Protein AF-Q570B5-F1 (afdb_monomer)

Foldseek 3Di:
DPDPPVPPAQVVLCCVLPNPPVVVCVVVVDDSVQADEPPRPPDDDPDPFPLVVDDCVLVLVLLLVLLVVVPVVDPDDDPPPPPDDRFDFQVLLVVLVVVVQVVCVVVVHDKGWHAYSLLRWIWIDRPLLQWIWTGDGTAQAKIWIAGHAPQHDPSSLVVQVSSNCSSCPVPNPQLVVFQFQADPPSHDPVSVVSLVLLQDDHRTGCCRSNRTDDIGHRHPPPPPDSVVSSVVSVVSSVCSNVPRPRPPSDNDDPDPDPDDDDDDDDDDDDDDD

Mean predicted aligned error: 12.03 Å

Nearest PDB structures (foldseek):
  2p72-assembly1_A  TM=2.561E-01  e=8.430E+00  Paramecium bursaria Chlorella virus 1
  2p6w-assembly1_A  TM=1.207E-01  e=6.716E+00  Paramecium bursaria Chlorella virus 1
  2p72-assembly2_B  TM=1.236E-01  e=7.524E+00  Paramecium bursaria Chlorella virus 1

pLDDT: mean 75.77, std 21.24, range [27.64, 97.94]

Sequence (273 aa):
KRKKTATDSIETALEEDAPGLLQVLIQQGVTVDELRLYGNEGGDVPSDDSLLNESFSELEDVISQLFYKRETGTKLLNSSFSKASRTSYCLTCLFSLIEQARYLQFRKWPVEWGWCRDLQSFIFVFERHNRIVMERPEYGYATYFFELSNTASIRWQVKRLVLAMKLASCGRYQLIENKPLLVGEDMTAGEAEVLIKYGWVANTGLGTMLNYRDRVYHDRKTQKPTSEWRSKISELLIDGYNSGTIVSTLIAPHDDDIDDAGLDMEDVKLEPY

Radius of gyration: 21.61 Å; Cα contacts (8 Å, |Δi|>4): 350; chains: 1; bounding box: 46×74×48 Å

Organism: Arabidopsis thaliana (NCBI:txid3702)

Secondary structure (DSSP, 8-state):
---------HHHHHHHHSTTHHHHHHHTT--GGG-EEET-TT-------HHHHS-THHHHHHHHHHHHHHHHH---------TTS-PPB-HHHHHHHHHHHHHHHHTT---EEEEETTTTEEEEEEGGGTEEEEE--BTT-EEEEEEPPSSS-HHHHHHHHHHHHHHTTS-HHHHHHT----BTTTB-HHHHHHHHHTTPPTTS-TTTTTTEEEEEE--SSS---HHHHHHHHHHHHHHHHHH-------------------------PPPP-

Solvent-accessible surface area (backbone atoms only — not comparable to full-atom values): 16394 Å² total; per-residue (Å²): 139,80,83,80,74,82,67,87,47,60,65,62,44,35,50,74,76,42,68,65,50,60,57,56,39,42,77,73,68,49,58,73,88,70,50,42,67,44,83,64,94,76,78,88,66,96,63,97,46,73,72,68,74,52,75,62,59,66,59,51,51,47,54,49,48,53,54,51,58,49,58,77,73,43,99,66,81,79,78,73,75,76,91,80,68,83,87,53,66,38,58,65,61,52,49,47,50,50,52,53,46,50,53,34,50,75,68,72,41,71,60,54,36,24,45,23,68,80,67,67,24,37,40,36,40,36,62,77,23,28,29,39,34,42,36,35,48,40,57,81,38,37,38,38,37,20,48,42,47,78,72,52,56,69,68,51,52,49,51,52,45,52,52,55,59,42,65,31,69,83,49,57,61,53,48,72,66,32,55,62,46,40,73,78,76,72,39,48,68,69,54,47,51,54,44,39,72,62,51,27,49,87,60,37,15,63,26,51,34,52,36,58,72,55,72,49,74,34,64,83,79,75,69,67,54,74,65,55,58,46,48,53,54,50,49,60,42,50,44,21,51,75,64,51,66,58,53,79,62,84,70,74,78,86,79,88,70,93,72,92,69,92,73,85,88,77,86,84,78,86,79,94,132

Structure (mmCIF, N/CA/C/O backbone):
data_AF-Q570B5-F1
#
_entry.id   AF-Q570B5-F1
#
loop_
_atom_site.group_PDB
_atom_site.id
_atom_site.type_symbol
_atom_site.label_atom_id
_atom_site.label_alt_id
_atom_site.label_comp_id
_atom_site.label_asym_id
_atom_site.label_entity_id
_atom_site.label_seq_id
_atom_site.pdbx_PDB_ins_code
_atom_site.Cartn_x
_atom_site.Cartn_y
_atom_site.Cartn_z
_atom_site.occupancy
_atom_site.B_iso_or_equiv
_atom_site.auth_seq_id
_atom_site.auth_comp_id
_atom_site.auth_asym_id
_atom_site.auth_atom_id
_atom_site.pdbx_PDB_model_num
ATOM 1 N N . LYS A 1 1 ? 23.910 13.913 6.288 1.00 33.12 1 LYS A N 1
ATOM 2 C CA . LYS A 1 1 ? 23.768 12.873 7.339 1.00 33.12 1 LYS A CA 1
ATOM 3 C C . LYS A 1 1 ? 22.877 13.408 8.460 1.00 33.12 1 LYS A C 1
ATOM 5 O O . LYS A 1 1 ? 23.366 14.112 9.332 1.00 33.12 1 LYS A O 1
ATOM 10 N N . ARG A 1 2 ? 21.565 13.154 8.397 1.00 27.64 2 ARG A N 1
ATOM 11 C CA . ARG A 1 2 ? 20.626 13.436 9.496 1.00 27.64 2 ARG A CA 1
ATOM 12 C C . ARG A 1 2 ? 20.601 12.174 10.367 1.00 27.64 2 ARG A C 1
ATOM 14 O O . ARG A 1 2 ? 20.423 11.090 9.821 1.00 27.64 2 ARG A O 1
ATOM 21 N N . LYS A 1 3 ? 20.893 12.295 11.665 1.00 31.17 3 LYS A N 1
ATOM 22 C CA . LYS A 1 3 ? 20.834 11.186 12.634 1.00 31.17 3 LYS A CA 1
ATOM 23 C C . LYS A 1 3 ? 19.422 10.579 12.584 1.00 31.17 3 LYS A C 1
ATOM 25 O O . LYS A 1 3 ? 18.476 11.279 12.926 1.00 31.17 3 LYS A O 1
ATOM 30 N N . LYS A 1 4 ? 19.293 9.321 12.138 1.00 39.53 4 LYS A N 1
ATOM 31 C CA . LYS A 1 4 ? 18.108 8.483 12.379 1.00 39.53 4 LYS A CA 1
ATOM 32 C C . LYS A 1 4 ? 18.056 8.248 13.891 1.00 39.53 4 LYS A C 1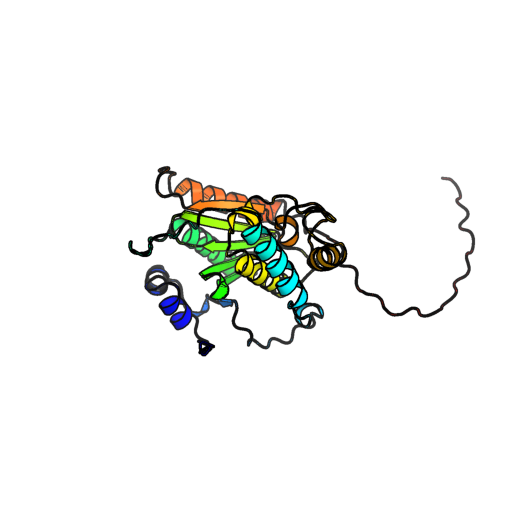
ATOM 34 O O . LYS A 1 4 ? 18.788 7.408 14.403 1.00 39.53 4 LYS A O 1
ATOM 39 N N . THR A 1 5 ? 17.269 9.026 14.621 1.00 38.22 5 THR A N 1
ATOM 40 C CA . THR A 1 5 ? 16.678 8.518 15.858 1.00 38.22 5 THR A CA 1
ATOM 41 C C . THR A 1 5 ? 15.682 7.460 15.408 1.00 38.22 5 THR A C 1
ATOM 43 O O . THR A 1 5 ? 14.692 7.787 14.760 1.00 38.22 5 THR A O 1
ATOM 46 N N . ALA A 1 6 ? 16.022 6.188 15.622 1.00 49.09 6 ALA A N 1
ATOM 47 C CA . ALA A 1 6 ? 15.062 5.102 15.516 1.00 49.09 6 ALA A CA 1
ATOM 48 C C . ALA A 1 6 ? 14.013 5.365 16.596 1.00 49.09 6 ALA A C 1
ATOM 50 O O . ALA A 1 6 ? 14.245 5.167 17.785 1.00 49.09 6 ALA A O 1
ATOM 51 N N . THR A 1 7 ? 12.928 6.009 16.197 1.00 55.59 7 THR A N 1
ATOM 52 C CA . THR A 1 7 ? 11.784 6.206 17.066 1.00 55.59 7 THR A CA 1
ATOM 53 C C . THR A 1 7 ? 10.984 4.910 17.008 1.00 55.59 7 THR A C 1
ATOM 55 O O . THR A 1 7 ? 10.314 4.655 16.008 1.00 55.59 7 THR A O 1
ATOM 58 N N . ASP A 1 8 ? 11.106 4.078 18.041 1.00 68.38 8 ASP A N 1
ATOM 59 C CA . ASP A 1 8 ? 10.570 2.709 18.021 1.00 68.38 8 ASP A CA 1
ATOM 60 C C . ASP A 1 8 ? 9.076 2.619 18.363 1.00 68.38 8 ASP A C 1
ATOM 62 O O . ASP A 1 8 ? 8.457 1.580 18.138 1.00 68.38 8 ASP A O 1
ATOM 66 N N . SER A 1 9 ? 8.473 3.696 18.880 1.00 86.94 9 SER A N 1
ATOM 67 C CA . SER A 1 9 ? 7.053 3.714 19.238 1.00 86.94 9 SER A CA 1
ATOM 68 C C . SER A 1 9 ? 6.187 4.316 18.126 1.00 86.94 9 SER A C 1
ATOM 70 O O . SER A 1 9 ? 6.524 5.337 17.515 1.00 86.94 9 SER A O 1
ATOM 72 N N . ILE A 1 10 ? 5.040 3.681 17.882 1.00 89.25 10 ILE A N 1
ATOM 73 C CA . ILE A 1 10 ? 4.039 4.117 16.903 1.00 89.25 10 ILE A CA 1
ATOM 74 C C . ILE A 1 10 ? 3.480 5.505 17.234 1.00 89.25 10 ILE A C 1
ATOM 76 O O . ILE A 1 10 ? 3.195 6.290 16.332 1.00 89.25 10 ILE A O 1
ATOM 80 N N . GLU A 1 11 ? 3.369 5.837 18.519 1.00 91.44 11 GLU A N 1
ATOM 81 C CA . GLU A 1 11 ? 2.838 7.111 18.989 1.00 91.44 11 GLU A CA 1
ATOM 82 C C . GLU A 1 11 ? 3.751 8.259 18.594 1.00 91.44 11 GLU A C 1
ATOM 84 O O . GLU A 1 11 ? 3.301 9.257 18.034 1.00 91.44 11 GLU A O 1
ATOM 89 N N . THR A 1 12 ? 5.047 8.091 18.844 1.00 90.25 12 THR A N 1
ATOM 90 C CA . THR A 1 12 ? 6.029 9.121 18.528 1.00 90.25 12 THR A CA 1
ATOM 91 C C . THR A 1 12 ? 6.202 9.240 17.013 1.00 90.25 12 THR A C 1
ATOM 93 O O . THR A 1 12 ? 6.294 10.349 16.496 1.00 90.25 12 THR A O 1
ATOM 96 N N . ALA A 1 13 ? 6.162 8.120 16.279 1.00 89.88 13 ALA A N 1
ATOM 97 C CA . ALA A 1 13 ? 6.170 8.139 14.819 1.00 89.88 13 ALA A CA 1
ATOM 98 C C . ALA A 1 13 ? 4.979 8.925 14.242 1.00 89.88 13 ALA A C 1
ATOM 100 O O . ALA A 1 13 ? 5.172 9.795 13.397 1.00 89.88 13 ALA A O 1
ATOM 101 N N . LEU A 1 14 ? 3.756 8.663 14.713 1.00 90.44 14 LEU A N 1
ATOM 102 C CA . LEU A 1 14 ? 2.561 9.369 14.245 1.00 90.44 14 LEU A CA 1
ATOM 103 C C . LEU A 1 14 ? 2.553 10.846 14.645 1.00 90.44 14 LEU A C 1
ATOM 105 O O . LEU A 1 14 ? 2.135 11.674 13.842 1.00 90.44 14 LEU A O 1
ATOM 109 N N . GLU A 1 15 ? 3.018 11.195 15.845 1.00 89.62 15 GLU A N 1
ATOM 110 C CA . GLU A 1 15 ? 3.081 12.596 16.271 1.00 89.62 15 GLU A CA 1
ATOM 111 C C . GLU A 1 15 ? 4.118 13.397 15.466 1.00 89.62 15 GLU A C 1
ATOM 113 O O . GLU A 1 15 ? 3.868 14.549 15.117 1.00 89.62 15 GLU A O 1
ATOM 118 N N . GLU A 1 16 ? 5.254 12.789 15.109 1.00 89.19 16 GLU A N 1
ATOM 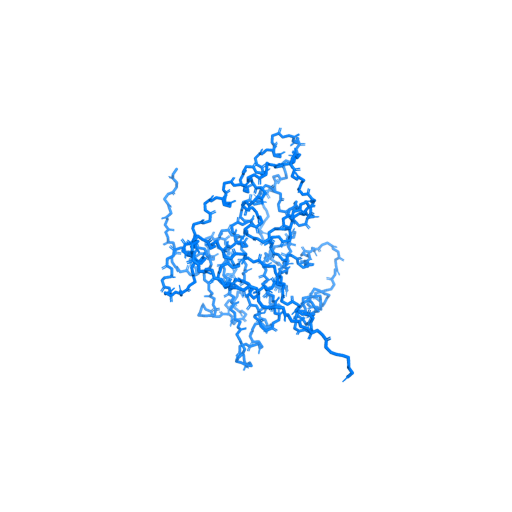119 C CA . GLU A 1 16 ? 6.265 13.409 14.241 1.00 89.19 16 GLU A CA 1
ATOM 120 C C . GLU A 1 16 ? 5.794 13.524 12.781 1.00 89.19 16 GLU A C 1
ATOM 122 O O . GLU A 1 16 ? 5.990 14.561 12.139 1.00 89.19 16 GLU A O 1
ATOM 127 N N . ASP A 1 17 ? 5.194 12.457 12.247 1.00 88.06 17 ASP A N 1
ATOM 128 C CA . ASP A 1 17 ? 4.907 12.330 10.817 1.00 88.06 17 ASP A CA 1
ATOM 129 C C . ASP A 1 17 ? 3.543 12.939 10.429 1.00 88.06 17 ASP A C 1
ATOM 131 O O . ASP A 1 17 ? 3.403 13.482 9.330 1.00 88.06 17 ASP A O 1
ATOM 135 N N . ALA A 1 18 ? 2.542 12.859 11.313 1.00 88.50 18 ALA A N 1
ATOM 136 C CA . ALA A 1 18 ? 1.164 13.310 11.099 1.00 88.50 18 ALA A CA 1
ATOM 137 C C . ALA A 1 18 ? 0.538 13.888 12.395 1.00 88.50 18 ALA A C 1
ATOM 139 O O . ALA A 1 18 ? -0.387 13.291 12.963 1.00 88.50 18 ALA A O 1
ATOM 140 N N . PRO A 1 19 ? 0.989 15.076 12.853 1.00 88.25 19 PRO A N 1
ATOM 141 C CA . PRO A 1 19 ? 0.590 15.643 14.141 1.00 88.25 19 PRO A CA 1
ATOM 142 C C . PRO A 1 19 ? -0.928 15.689 14.353 1.00 88.25 19 PRO A C 1
ATOM 144 O O . PRO A 1 19 ? -1.690 16.094 13.464 1.00 88.25 19 PRO A O 1
ATOM 147 N N . GLY A 1 20 ? -1.372 15.280 15.544 1.00 88.88 20 GLY A N 1
ATOM 148 C CA . GLY A 1 20 ? -2.783 15.260 15.946 1.00 88.88 20 GLY A CA 1
ATOM 149 C C . GLY A 1 20 ? -3.624 14.109 15.378 1.00 88.88 20 GLY A C 1
ATOM 150 O O . GLY A 1 20 ? -4.728 13.875 15.873 1.00 88.88 20 GLY A O 1
ATOM 151 N N . LEU A 1 21 ? -3.132 13.347 14.392 1.00 90.81 21 LEU A N 1
ATOM 152 C CA . LEU A 1 21 ? -3.883 12.225 13.817 1.00 90.81 21 LEU A CA 1
ATOM 153 C C . LEU A 1 21 ? -4.087 11.096 14.833 1.00 90.81 21 LEU A C 1
ATOM 155 O O . LEU A 1 21 ? -5.191 10.568 14.946 1.00 90.81 21 LEU A O 1
ATOM 159 N N . LEU A 1 22 ? -3.060 10.777 15.627 1.00 92.19 22 LEU A N 1
ATOM 160 C CA . LEU A 1 22 ? -3.155 9.768 16.684 1.00 92.19 22 LEU A CA 1
ATOM 161 C C . LEU A 1 22 ? -4.250 10.107 17.703 1.00 92.19 22 LEU A C 1
ATOM 163 O O . LEU A 1 22 ? -5.033 9.241 18.085 1.00 92.19 22 LEU A O 1
ATOM 167 N N . GLN A 1 23 ? -4.353 11.376 18.104 1.00 91.62 23 GLN A N 1
ATOM 168 C CA . GLN A 1 23 ? -5.383 11.815 19.043 1.00 91.62 23 GLN A CA 1
ATOM 169 C C . GLN A 1 23 ? -6.792 11.601 18.475 1.00 91.62 23 GLN A C 1
ATOM 171 O O . GLN A 1 23 ? -7.682 11.143 19.191 1.00 91.62 23 GLN A O 1
ATOM 176 N N . VAL A 1 24 ? -6.991 11.894 17.187 1.00 91.69 24 VAL A N 1
ATOM 177 C CA . VAL A 1 24 ? -8.266 11.655 16.496 1.00 91.69 24 VAL A CA 1
ATOM 178 C C . VAL A 1 24 ? -8.602 10.164 16.457 1.00 91.69 24 VAL A C 1
ATOM 180 O O . VAL A 1 24 ? -9.749 9.796 16.696 1.00 91.69 24 VAL A O 1
ATOM 183 N N . LEU A 1 25 ? -7.616 9.303 16.197 1.00 92.81 25 LEU A N 1
ATOM 184 C CA . LEU A 1 25 ? -7.800 7.851 16.201 1.00 92.81 25 LEU A CA 1
ATOM 185 C C . LEU A 1 25 ? -8.211 7.343 17.590 1.00 92.81 25 LEU A C 1
ATOM 187 O O . LEU A 1 25 ? -9.217 6.644 17.712 1.00 92.81 25 LEU A O 1
ATOM 191 N N . ILE A 1 26 ? -7.503 7.759 18.644 1.00 93.94 26 ILE A N 1
ATOM 192 C CA . ILE A 1 26 ? -7.814 7.382 20.032 1.00 93.94 26 ILE A CA 1
ATOM 193 C C . ILE A 1 26 ? -9.226 7.835 20.426 1.00 93.94 26 ILE A C 1
ATOM 195 O O . ILE A 1 26 ? -9.978 7.069 21.025 1.00 93.94 26 ILE A O 1
ATOM 199 N N . GLN A 1 27 ? -9.634 9.050 20.045 1.00 92.81 27 GLN A N 1
ATOM 200 C CA . GLN A 1 27 ? -10.996 9.548 20.287 1.00 92.81 27 GLN A CA 1
ATOM 201 C C . GLN A 1 27 ? -12.080 8.712 19.588 1.00 92.81 27 GLN A C 1
ATOM 203 O O . GLN A 1 27 ? -13.220 8.693 20.044 1.00 92.81 27 GLN A O 1
ATOM 208 N N . GLN A 1 28 ? -11.731 8.012 18.507 1.00 89.19 28 GLN A N 1
ATOM 209 C CA . GLN A 1 28 ? -12.603 7.076 17.785 1.00 89.19 28 GLN A CA 1
ATOM 210 C C . GLN A 1 28 ? -12.417 5.617 18.249 1.00 89.19 28 GLN A C 1
ATOM 212 O O . GLN A 1 28 ? -12.893 4.674 17.613 1.00 89.19 28 GLN A O 1
ATOM 217 N N . GLY A 1 29 ? -11.737 5.423 19.383 1.00 90.81 29 GLY A N 1
ATOM 218 C CA . GLY A 1 29 ? -11.561 4.135 20.044 1.00 90.81 29 GLY A CA 1
ATOM 219 C C . GLY A 1 29 ? -10.449 3.269 19.462 1.00 90.81 29 GLY A C 1
ATOM 220 O O . GLY A 1 29 ? -10.474 2.062 19.680 1.00 90.81 29 GLY A O 1
ATOM 221 N N . VAL A 1 30 ? -9.517 3.826 18.681 1.00 93.19 30 VAL A N 1
ATOM 222 C CA . VAL A 1 30 ? -8.294 3.124 18.244 1.00 93.19 30 VAL A CA 1
ATOM 223 C C . VAL A 1 30 ? -7.318 3.007 19.397 1.00 93.19 30 VAL A C 1
ATOM 225 O O . VAL A 1 30 ? -6.985 4.006 20.035 1.00 93.19 30 VAL A O 1
ATOM 228 N N . THR A 1 31 ? -6.872 1.784 19.677 1.00 90.88 31 THR A N 1
ATOM 229 C CA . THR A 1 31 ? -5.829 1.533 20.672 1.00 90.88 31 THR A CA 1
ATOM 230 C C . THR A 1 31 ? -4.460 1.512 20.001 1.00 90.88 31 THR A C 1
ATOM 232 O O . THR A 1 31 ? -4.322 1.270 18.807 1.00 90.88 31 THR A O 1
ATOM 235 N N . VAL A 1 32 ? -3.412 1.794 20.765 1.00 88.75 32 VAL A N 1
ATOM 236 C CA . VAL A 1 32 ? -2.039 1.716 20.248 1.00 88.75 32 VAL A CA 1
ATOM 237 C C . VAL A 1 32 ? -1.679 0.268 19.896 1.00 88.75 32 VAL A C 1
ATOM 239 O O . VAL A 1 32 ? -1.033 0.025 18.883 1.00 88.75 32 VAL A O 1
ATOM 242 N N . ASP A 1 33 ? -2.172 -0.694 20.679 1.00 88.06 33 ASP A N 1
ATOM 243 C CA . ASP A 1 33 ? -1.865 -2.119 20.518 1.00 88.06 33 ASP A CA 1
ATOM 244 C C . ASP A 1 33 ? -2.410 -2.733 19.216 1.00 88.06 33 ASP A C 1
ATOM 246 O O . ASP A 1 33 ? -1.900 -3.760 18.767 1.00 88.06 33 ASP A O 1
ATOM 250 N N . GLU A 1 34 ? -3.435 -2.132 18.591 1.00 89.81 34 GLU A N 1
ATOM 251 C CA . GLU A 1 34 ? -3.923 -2.589 17.279 1.00 89.81 34 GLU A CA 1
ATOM 252 C C . GLU A 1 34 ? -3.066 -2.089 16.104 1.00 89.81 34 GLU A C 1
ATOM 254 O O . GLU A 1 34 ? -3.225 -2.593 14.992 1.00 89.81 34 GLU A O 1
ATOM 259 N N . LEU A 1 35 ? -2.147 -1.141 16.333 1.00 91.38 35 LEU A N 1
ATOM 260 C CA . LEU A 1 35 ? -1.332 -0.518 15.293 1.00 91.38 35 LEU A CA 1
ATOM 261 C C . LEU A 1 35 ? 0.058 -1.153 15.180 1.00 91.38 35 LEU A C 1
ATOM 263 O O . LEU A 1 35 ? 0.822 -1.242 16.140 1.00 91.38 35 LEU A O 1
ATOM 267 N N . ARG A 1 36 ? 0.446 -1.501 13.953 1.00 92.19 36 ARG A N 1
ATOM 268 C CA . ARG A 1 36 ? 1.832 -1.833 13.596 1.00 92.19 36 ARG A CA 1
ATOM 269 C C . ARG A 1 36 ? 2.620 -0.589 13.177 1.00 92.19 36 ARG A C 1
ATOM 271 O O . ARG A 1 36 ? 2.050 0.412 12.741 1.00 92.19 36 ARG A O 1
ATOM 278 N N . LEU A 1 37 ? 3.946 -0.680 13.247 1.00 90.44 37 LEU A N 1
ATOM 279 C CA . LEU A 1 37 ? 4.863 0.298 12.663 1.00 90.44 37 LEU A CA 1
ATOM 280 C C . LEU A 1 37 ? 5.631 -0.358 11.509 1.00 90.44 37 LEU A C 1
ATOM 282 O O . LEU A 1 37 ? 6.489 -1.211 11.724 1.00 90.44 37 LEU A O 1
ATOM 286 N N . TYR A 1 38 ? 5.321 0.038 10.277 1.00 86.62 38 TYR A N 1
ATOM 287 C CA . TYR A 1 38 ? 5.991 -0.431 9.066 1.00 86.62 38 TYR A CA 1
ATOM 288 C C . TYR A 1 38 ? 7.195 0.460 8.728 1.00 86.62 38 TYR A C 1
ATOM 290 O O . TYR A 1 38 ? 7.121 1.691 8.798 1.00 86.62 38 TYR A O 1
ATOM 298 N N . GLY A 1 39 ? 8.295 -0.163 8.299 1.00 67.94 39 GLY A N 1
ATOM 299 C CA . GLY A 1 39 ? 9.520 0.536 7.886 1.00 67.94 39 GLY A CA 1
ATOM 300 C C . GLY A 1 39 ? 10.566 0.730 8.990 1.00 67.94 39 GLY A C 1
ATOM 301 O O . GLY A 1 39 ? 11.574 1.386 8.740 1.00 67.94 39 GLY A O 1
ATOM 302 N N . ASN A 1 40 ? 10.370 0.156 10.186 1.00 58.25 40 ASN A N 1
ATOM 303 C CA . ASN A 1 40 ? 11.457 -0.006 11.153 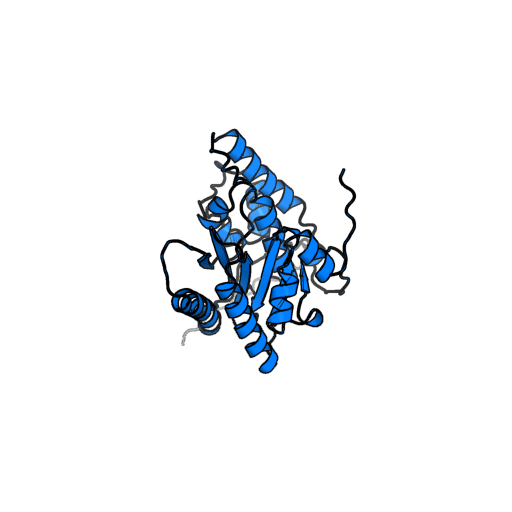1.00 58.25 40 ASN A CA 1
ATOM 304 C C . ASN A 1 40 ? 12.155 -1.346 10.875 1.00 58.25 40 ASN A C 1
ATOM 306 O O . ASN A 1 40 ? 11.638 -2.417 11.201 1.00 58.25 40 ASN A O 1
ATOM 310 N N . GLU A 1 41 ? 13.299 -1.296 10.199 1.00 53.50 41 GLU A N 1
ATOM 311 C CA . GLU A 1 41 ? 14.191 -2.446 10.041 1.00 53.50 41 GLU A CA 1
ATOM 312 C C . GLU A 1 41 ? 14.800 -2.785 11.412 1.00 53.50 41 GLU A C 1
ATOM 314 O O . GLU A 1 41 ? 15.863 -2.292 11.773 1.00 53.50 41 GLU A O 1
ATOM 319 N N . GLY A 1 42 ? 14.071 -3.569 12.209 1.00 41.44 42 GLY A N 1
ATOM 320 C CA . GLY A 1 42 ? 14.529 -4.024 13.529 1.00 41.44 42 GLY A CA 1
ATOM 321 C C . GLY A 1 42 ? 13.624 -5.034 14.244 1.00 41.44 42 GLY A C 1
ATOM 322 O O . GLY A 1 42 ? 13.869 -5.357 15.399 1.00 41.44 42 GLY A O 1
ATOM 323 N N . GLY A 1 43 ? 12.565 -5.532 13.597 1.00 37.50 43 GLY A N 1
ATOM 324 C CA . GLY A 1 43 ? 11.717 -6.584 14.158 1.00 37.50 43 GLY A CA 1
ATOM 325 C C . GLY A 1 43 ? 12.189 -7.972 13.735 1.00 37.50 43 GLY A C 1
ATOM 326 O O . GLY A 1 43 ? 11.741 -8.477 12.699 1.00 37.50 43 GLY A O 1
ATOM 327 N N . ASP A 1 44 ? 13.072 -8.569 14.534 1.00 40.72 44 ASP A N 1
ATOM 328 C CA . ASP A 1 44 ? 13.448 -9.982 14.469 1.00 40.72 44 ASP A CA 1
ATOM 329 C C . ASP A 1 44 ? 12.225 -10.857 14.772 1.00 40.72 44 ASP A C 1
ATOM 331 O O . ASP A 1 44 ? 11.884 -11.144 15.918 1.00 40.72 44 ASP A O 1
ATOM 335 N N . VAL A 1 45 ? 11.550 -11.297 13.716 1.00 41.00 45 VAL A N 1
ATOM 336 C CA . VAL A 1 45 ? 10.840 -12.574 13.752 1.00 41.00 45 VAL A CA 1
ATOM 337 C C . VAL A 1 45 ? 11.605 -13.449 12.774 1.00 41.00 45 VAL A C 1
ATOM 339 O O . VAL A 1 45 ? 11.628 -13.087 11.592 1.00 41.00 45 VAL A O 1
ATOM 342 N N . PRO A 1 46 ? 12.269 -14.527 13.234 1.00 38.00 46 PRO A N 1
ATOM 343 C CA . PRO A 1 46 ? 12.928 -15.460 12.340 1.00 38.00 46 PRO A CA 1
ATOM 344 C C . PRO A 1 46 ? 11.833 -16.087 11.482 1.00 38.00 46 PRO A C 1
ATOM 346 O O . PRO A 1 46 ? 11.024 -16.885 11.949 1.00 38.00 46 PRO A O 1
ATOM 349 N N . SER A 1 47 ? 11.752 -15.620 10.246 1.00 44.91 47 SER A N 1
ATOM 350 C CA . SER A 1 47 ? 10.903 -16.179 9.213 1.00 44.91 47 SER A CA 1
ATOM 351 C C . SER A 1 47 ? 11.839 -16.915 8.274 1.00 44.91 47 SER A C 1
ATOM 353 O O . SER A 1 47 ? 12.811 -16.323 7.809 1.00 44.91 47 SER A O 1
ATOM 355 N N . ASP A 1 48 ? 11.542 -18.181 8.006 1.00 46.31 48 ASP A N 1
ATOM 356 C CA . ASP A 1 48 ? 12.258 -19.070 7.077 1.00 46.31 48 ASP A CA 1
ATOM 357 C C . ASP A 1 48 ? 12.026 -18.675 5.602 1.00 46.31 48 ASP A C 1
ATOM 359 O O . ASP A 1 48 ? 11.826 -19.502 4.722 1.00 46.31 48 ASP A O 1
ATOM 363 N N . ASP A 1 49 ? 11.937 -17.373 5.339 1.00 52.81 49 ASP A N 1
ATOM 364 C CA . ASP A 1 49 ? 11.677 -16.833 4.015 1.00 52.81 49 ASP A CA 1
ATOM 365 C C . ASP A 1 49 ? 13.005 -16.346 3.443 1.00 52.81 49 ASP A C 1
ATOM 367 O O . ASP A 1 49 ? 13.497 -15.266 3.788 1.00 52.81 49 ASP A O 1
ATOM 371 N N . SER A 1 50 ? 13.605 -17.177 2.592 1.00 54.91 50 SER A N 1
ATOM 372 C CA . SER A 1 50 ? 14.859 -16.887 1.893 1.00 54.91 50 SER A CA 1
ATOM 373 C C . SER A 1 50 ? 14.824 -15.530 1.182 1.00 54.91 50 SER A C 1
ATOM 375 O O . SER A 1 50 ? 15.833 -14.825 1.168 1.00 54.91 50 SER A O 1
ATOM 377 N N . LEU A 1 51 ? 13.651 -15.097 0.703 1.00 56.16 51 LEU A N 1
ATOM 378 C CA . LEU A 1 51 ? 13.459 -13.809 0.038 1.00 56.16 51 LEU A CA 1
ATOM 379 C C . LEU A 1 51 ? 13.515 -12.609 0.997 1.00 56.16 51 LEU A C 1
ATOM 381 O O . LEU A 1 51 ? 13.790 -11.489 0.567 1.00 56.16 51 LEU A O 1
ATOM 385 N N . LEU A 1 52 ? 13.266 -12.788 2.300 1.00 56.91 52 LEU A N 1
ATOM 386 C CA . LEU A 1 52 ? 13.423 -11.705 3.284 1.00 56.91 52 LEU A CA 1
ATOM 387 C C . LEU A 1 52 ? 14.891 -11.399 3.589 1.00 56.91 52 LEU A C 1
ATOM 389 O O . LEU A 1 52 ? 15.194 -10.264 3.974 1.00 56.91 52 LEU A O 1
ATOM 393 N N . ASN A 1 53 ? 15.771 -12.389 3.403 1.00 53.56 53 ASN A N 1
ATOM 394 C CA . ASN A 1 53 ? 17.219 -12.235 3.529 1.00 53.56 53 ASN A CA 1
ATOM 395 C C . ASN A 1 53 ? 17.837 -11.564 2.294 1.00 53.56 53 ASN A C 1
ATOM 397 O O . ASN A 1 53 ? 18.942 -11.029 2.385 1.00 53.56 53 ASN A O 1
ATOM 401 N N . GLU A 1 54 ? 17.130 -11.549 1.158 1.00 63.88 54 GLU A N 1
ATOM 402 C CA . GLU A 1 54 ? 17.565 -10.798 -0.013 1.00 63.88 54 GLU A CA 1
ATOM 403 C C . GLU A 1 54 ? 17.527 -9.292 0.276 1.00 63.88 54 GLU A C 1
ATOM 405 O O . GLU A 1 54 ? 16.525 -8.709 0.719 1.00 63.88 54 GLU A O 1
ATOM 410 N N . SER A 1 55 ? 18.661 -8.638 0.024 1.00 75.88 55 SER A N 1
ATOM 411 C CA . SER A 1 55 ? 18.723 -7.186 0.062 1.00 75.88 55 SER A CA 1
ATOM 412 C C . SER A 1 55 ? 17.974 -6.619 -1.137 1.00 75.88 55 SER A C 1
ATOM 414 O O . SER A 1 55 ? 18.239 -6.983 -2.278 1.00 75.88 55 SER A O 1
ATOM 416 N N . PHE A 1 56 ? 17.092 -5.653 -0.892 1.00 87.19 56 PHE A N 1
ATOM 417 C CA . PHE A 1 56 ? 16.372 -4.954 -1.956 1.00 87.19 56 PHE A CA 1
ATOM 418 C C . PHE A 1 56 ? 17.236 -3.868 -2.633 1.00 87.19 56 PHE A C 1
ATOM 420 O O . PHE A 1 56 ? 16.712 -3.058 -3.393 1.00 87.19 56 PHE A O 1
ATOM 427 N N . SER A 1 57 ? 18.547 -3.826 -2.362 1.00 88.06 57 SER A N 1
ATOM 428 C CA . SER A 1 57 ? 19.463 -2.797 -2.876 1.00 88.06 57 SER A CA 1
ATOM 429 C C . SER A 1 57 ? 19.457 -2.704 -4.400 1.00 88.06 57 SER A C 1
ATOM 431 O O . SER A 1 57 ? 19.363 -1.606 -4.931 1.00 88.06 57 SER A O 1
ATOM 433 N N . GLU A 1 58 ? 19.473 -3.837 -5.108 1.00 91.00 58 GLU A N 1
ATOM 434 C CA . GLU A 1 58 ? 19.433 -3.840 -6.578 1.00 91.00 58 GLU A CA 1
ATOM 435 C C . GLU A 1 58 ? 18.125 -3.246 -7.111 1.00 91.00 58 GLU A C 1
ATOM 437 O O . GLU A 1 58 ? 18.131 -2.447 -8.047 1.00 91.00 58 GLU A O 1
ATOM 442 N N . LEU A 1 59 ? 16.995 -3.584 -6.480 1.00 89.38 59 LEU A N 1
ATOM 443 C CA . LEU A 1 59 ? 15.701 -3.009 -6.837 1.00 89.38 59 LEU A CA 1
ATOM 444 C C . LEU A 1 59 ? 15.673 -1.502 -6.559 1.00 89.38 59 LEU A C 1
ATOM 446 O O . LEU A 1 59 ? 15.172 -0.732 -7.378 1.00 89.38 59 LEU A O 1
ATOM 450 N N . GLU A 1 60 ? 16.203 -1.077 -5.412 1.00 89.06 60 GLU A N 1
ATOM 451 C CA . GLU A 1 60 ? 16.318 0.335 -5.049 1.00 89.06 60 GLU A CA 1
ATOM 452 C C . GLU A 1 60 ? 17.162 1.108 -6.065 1.00 89.06 60 GLU A C 1
ATOM 454 O O . GLU A 1 60 ? 16.739 2.180 -6.507 1.00 89.06 60 GLU A O 1
ATOM 459 N N . ASP A 1 61 ? 18.290 0.548 -6.498 1.00 89.44 61 ASP A N 1
ATOM 460 C CA . ASP A 1 61 ? 19.169 1.149 -7.498 1.00 89.44 61 A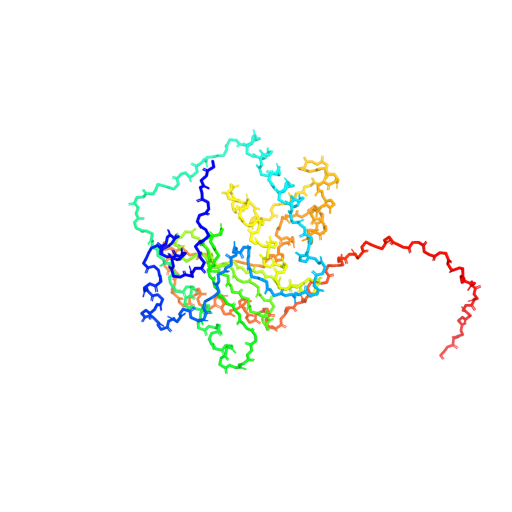SP A CA 1
ATOM 461 C C . ASP A 1 61 ? 18.469 1.279 -8.855 1.00 89.44 61 ASP A C 1
ATOM 463 O O . ASP A 1 61 ? 18.449 2.370 -9.434 1.00 89.44 61 ASP A O 1
ATOM 467 N N . VAL A 1 62 ? 17.833 0.208 -9.345 1.00 89.75 62 VAL A N 1
ATOM 468 C CA . VAL A 1 62 ? 17.117 0.219 -10.632 1.00 89.75 62 VAL A CA 1
ATOM 469 C C . VAL A 1 62 ? 15.967 1.223 -10.610 1.00 89.75 62 VAL A C 1
ATOM 471 O O . VAL A 1 62 ? 15.858 2.064 -11.505 1.00 89.75 62 VAL A O 1
ATOM 474 N N . ILE A 1 63 ? 15.126 1.201 -9.572 1.00 85.94 63 ILE A N 1
ATOM 475 C CA . ILE A 1 63 ? 13.998 2.131 -9.460 1.00 85.94 63 ILE A CA 1
ATOM 476 C C . ILE A 1 63 ? 14.497 3.580 -9.353 1.00 85.94 63 ILE A C 1
ATOM 478 O O . ILE A 1 63 ? 13.954 4.469 -10.016 1.00 85.94 63 ILE A O 1
ATOM 482 N N . SER A 1 64 ? 15.554 3.829 -8.578 1.00 84.38 64 SER A N 1
ATOM 483 C CA . SER A 1 64 ? 16.155 5.163 -8.457 1.00 84.38 64 SER A CA 1
ATOM 484 C C . SER A 1 64 ? 16.686 5.672 -9.798 1.00 84.38 64 SER A C 1
ATOM 486 O O . SER A 1 64 ? 16.450 6.827 -10.157 1.00 84.38 64 SER A O 1
ATOM 488 N N . GLN A 1 65 ? 17.355 4.815 -10.575 1.00 84.38 65 GLN A N 1
ATOM 489 C CA . GLN A 1 65 ? 17.856 5.170 -11.902 1.00 84.38 65 GLN A CA 1
ATOM 490 C C . GLN A 1 65 ? 16.726 5.477 -12.888 1.00 84.38 65 GLN A C 1
ATOM 492 O O . GLN A 1 65 ? 16.824 6.460 -13.627 1.00 84.38 65 GLN A O 1
ATOM 497 N N . LEU A 1 66 ? 15.643 4.694 -12.887 1.00 81.00 66 LEU A N 1
ATOM 498 C CA . LEU A 1 66 ? 14.483 4.923 -13.758 1.00 81.00 66 LEU A CA 1
ATOM 499 C C . LEU A 1 66 ? 13.863 6.305 -13.532 1.00 81.00 66 LEU A C 1
ATOM 501 O O . LEU A 1 66 ? 13.586 7.032 -14.491 1.00 81.00 66 LEU A O 1
ATOM 505 N N . PHE A 1 67 ? 13.684 6.699 -12.270 1.00 76.62 67 PHE A N 1
ATOM 506 C CA . PHE A 1 67 ? 13.123 8.010 -11.945 1.00 76.62 67 PHE A CA 1
ATOM 507 C C . PHE A 1 67 ? 14.121 9.150 -12.200 1.00 76.62 67 PHE A C 1
ATOM 509 O O . PHE A 1 67 ? 13.735 10.176 -12.763 1.00 76.62 67 PHE A O 1
ATOM 516 N N . TYR A 1 68 ? 15.413 8.946 -11.926 1.00 74.75 68 TYR A N 1
ATOM 517 C CA . TYR A 1 68 ? 16.459 9.931 -12.221 1.00 74.75 68 TYR A CA 1
ATOM 518 C C . TYR A 1 68 ? 16.612 10.229 -13.728 1.00 74.75 68 TYR A C 1
ATOM 520 O O . TYR A 1 68 ? 16.664 11.392 -14.145 1.00 74.75 68 TYR A O 1
ATOM 528 N N . LYS A 1 69 ? 16.637 9.192 -14.582 1.00 67.50 69 LYS A N 1
ATOM 529 C CA . LYS A 1 69 ? 16.703 9.340 -16.052 1.00 67.50 69 LYS A CA 1
ATOM 530 C C . LYS A 1 69 ? 15.511 10.141 -16.590 1.00 67.50 69 LYS A C 1
ATOM 532 O O . LYS A 1 69 ? 15.654 10.950 -17.505 1.00 67.50 69 LYS A O 1
ATOM 537 N N . ARG A 1 70 ? 14.326 9.962 -16.003 1.00 64.38 70 ARG A N 1
ATOM 538 C CA . ARG A 1 70 ? 13.102 10.635 -16.457 1.00 64.38 70 ARG A CA 1
ATOM 539 C C . ARG A 1 70 ? 13.021 12.099 -16.009 1.00 64.38 70 ARG A C 1
ATOM 541 O O . ARG A 1 70 ? 12.566 12.941 -16.788 1.00 64.38 70 ARG A O 1
ATOM 548 N N . GLU A 1 71 ? 13.507 12.423 -14.809 1.00 63.09 71 GLU A N 1
ATOM 549 C CA . GLU A 1 71 ? 13.619 13.808 -14.321 1.00 63.09 71 GLU A CA 1
ATOM 550 C C . GLU A 1 71 ? 14.540 14.666 -15.192 1.00 63.09 71 GLU A C 1
ATOM 552 O O . GLU A 1 71 ? 14.240 15.825 -15.474 1.00 63.09 71 GLU A O 1
ATOM 557 N N . THR A 1 72 ? 15.647 14.092 -15.664 1.00 57.78 72 THR A N 1
ATOM 558 C CA . THR A 1 72 ? 16.601 14.813 -16.519 1.00 57.78 72 THR A CA 1
ATOM 559 C C . THR A 1 72 ? 16.099 14.990 -17.961 1.00 57.78 72 THR A C 1
ATOM 561 O O . THR A 1 72 ? 16.515 15.932 -18.635 1.00 57.78 72 THR A O 1
ATOM 564 N N . GLY A 1 73 ? 15.160 14.149 -18.423 1.00 51.00 73 GLY A N 1
ATOM 565 C CA . GLY A 1 73 ? 14.595 14.186 -19.780 1.00 51.00 73 GLY A CA 1
ATOM 566 C C . GLY A 1 73 ? 13.316 15.017 -19.958 1.00 51.00 73 GLY A C 1
ATOM 567 O O . GLY A 1 73 ? 13.001 15.427 -21.075 1.00 51.00 73 GLY A O 1
ATOM 568 N N . THR A 1 74 ? 12.574 15.314 -18.885 1.00 47.91 74 THR A N 1
ATOM 569 C CA . THR A 1 74 ? 11.328 16.096 -18.962 1.00 47.91 74 THR A CA 1
ATOM 570 C C . THR A 1 74 ? 11.350 17.292 -18.017 1.00 47.91 74 THR A C 1
ATOM 572 O O . THR A 1 74 ? 11.396 17.140 -16.802 1.00 47.91 74 THR A O 1
ATOM 575 N N . LYS A 1 75 ? 11.242 18.511 -18.570 1.00 47.38 75 LYS A N 1
ATOM 576 C CA . LYS A 1 75 ? 10.908 19.720 -17.796 1.00 47.38 75 LYS A CA 1
ATOM 577 C C . LYS A 1 75 ? 9.480 19.584 -17.271 1.00 47.38 75 LYS A C 1
ATOM 579 O O . LYS A 1 75 ? 8.545 20.080 -17.896 1.00 47.38 75 LYS A O 1
ATOM 584 N N . LEU A 1 76 ? 9.298 18.893 -16.153 1.00 40.25 76 LEU A N 1
ATOM 585 C CA . LEU A 1 76 ? 7.999 18.756 -15.515 1.00 40.25 76 LEU A CA 1
ATOM 586 C C . LEU A 1 76 ? 7.953 19.612 -14.256 1.00 40.25 76 LEU A C 1
ATOM 588 O O . LEU A 1 76 ? 8.818 19.557 -13.387 1.00 40.25 76 LEU A O 1
ATOM 592 N N . LEU A 1 77 ? 6.940 20.477 -14.246 1.00 36.75 77 LEU A N 1
ATOM 593 C CA . LEU A 1 77 ? 6.602 21.415 -13.193 1.00 36.75 77 LEU A CA 1
ATOM 594 C C . LEU A 1 77 ? 6.640 20.712 -11.838 1.00 36.75 77 LEU A C 1
ATOM 596 O O . LEU A 1 77 ? 5.779 19.887 -11.529 1.00 36.75 77 LEU A O 1
ATOM 600 N N . ASN A 1 78 ? 7.608 21.108 -11.015 1.00 31.83 78 ASN A N 1
ATOM 601 C CA . ASN A 1 78 ? 7.549 20.898 -9.582 1.00 31.83 78 ASN A CA 1
ATOM 602 C C . ASN A 1 78 ? 6.244 21.522 -9.089 1.00 31.83 78 ASN A C 1
ATOM 604 O O . ASN A 1 78 ? 6.149 22.738 -8.916 1.00 31.83 78 ASN A O 1
ATOM 608 N N . SER A 1 79 ? 5.225 20.695 -8.862 1.00 36.72 79 SER A N 1
ATOM 609 C CA . SER A 1 79 ? 4.106 21.087 -8.020 1.00 36.72 79 SER A CA 1
ATOM 610 C C . SER A 1 79 ? 4.641 21.133 -6.594 1.00 36.72 79 SER A C 1
ATOM 612 O O . SER A 1 79 ? 4.525 20.186 -5.818 1.00 36.72 79 SER A O 1
ATOM 614 N N . SER A 1 80 ? 5.318 22.233 -6.263 1.00 36.12 80 SER A N 1
ATOM 615 C CA . SER A 1 80 ? 5.575 22.586 -4.880 1.00 36.12 80 SER A CA 1
ATOM 616 C C . SER A 1 80 ? 4.212 22.851 -4.246 1.00 36.12 80 SER A C 1
ATOM 618 O O . SER A 1 80 ? 3.669 23.953 -4.349 1.00 36.12 80 SER A O 1
ATOM 620 N N . PHE A 1 81 ? 3.629 21.826 -3.629 1.00 35.28 81 PHE A N 1
ATOM 621 C CA . PHE A 1 81 ? 2.513 22.011 -2.717 1.00 35.28 81 PHE A CA 1
ATOM 622 C C . PHE A 1 81 ? 2.995 22.953 -1.615 1.00 35.28 81 PHE A C 1
ATOM 624 O O . PHE A 1 81 ? 3.882 22.620 -0.824 1.00 35.28 81 PHE A O 1
ATOM 631 N N . SER A 1 82 ? 2.459 24.172 -1.612 1.00 33.56 82 SER A N 1
ATOM 632 C CA . SER A 1 82 ? 2.752 25.164 -0.593 1.00 33.56 82 SER A CA 1
ATOM 633 C C . SER A 1 82 ? 2.292 24.621 0.762 1.00 33.56 82 SER A C 1
ATOM 635 O O . SER A 1 82 ? 1.103 24.473 1.043 1.00 33.56 82 SER A O 1
ATOM 637 N N . LYS A 1 83 ? 3.261 24.296 1.623 1.00 45.97 83 LYS A N 1
ATOM 638 C CA . LYS A 1 83 ? 3.046 24.027 3.048 1.00 45.97 83 LYS A CA 1
ATOM 639 C C . LYS A 1 83 ? 2.529 25.304 3.717 1.00 45.97 83 LYS A C 1
ATOM 641 O O . LYS A 1 83 ? 3.328 26.101 4.195 1.00 45.97 83 LYS A O 1
ATOM 646 N N . ALA A 1 84 ? 1.216 25.524 3.723 1.00 35.97 84 ALA A N 1
ATOM 647 C CA . ALA A 1 84 ? 0.629 26.629 4.490 1.00 35.97 84 ALA A CA 1
ATOM 648 C C . ALA A 1 84 ? -0.821 26.432 4.970 1.00 35.97 84 ALA A C 1
ATOM 650 O O . ALA A 1 84 ? -1.289 27.235 5.772 1.00 35.97 84 ALA A O 1
ATOM 651 N N . SER A 1 85 ? -1.547 25.382 4.574 1.00 45.69 85 SER A N 1
ATOM 652 C CA . SER A 1 85 ? -2.860 25.079 5.167 1.00 45.69 85 SER A CA 1
ATOM 653 C C . SER A 1 85 ? -2.768 23.824 6.022 1.00 45.69 85 SER A C 1
ATOM 655 O O . SER A 1 85 ? -2.253 22.821 5.534 1.00 45.69 85 SER A O 1
ATOM 657 N N . ARG A 1 86 ? -3.275 23.870 7.265 1.00 54.62 86 ARG A N 1
ATOM 658 C CA . ARG A 1 86 ? -3.424 22.701 8.153 1.00 54.62 86 ARG A CA 1
ATOM 659 C C . ARG A 1 86 ? -3.854 21.484 7.333 1.00 54.62 86 ARG A C 1
ATOM 661 O O . ARG A 1 86 ? -4.903 21.541 6.688 1.00 54.62 86 ARG A O 1
ATOM 668 N N . THR A 1 87 ? -3.033 20.437 7.333 1.00 61.62 87 THR A N 1
ATOM 669 C CA . THR A 1 87 ? -3.339 19.175 6.663 1.00 61.62 87 THR A CA 1
ATOM 670 C C . THR A 1 87 ? -4.736 18.737 7.085 1.00 61.62 87 THR A C 1
ATOM 672 O O . THR A 1 87 ? -5.022 18.589 8.271 1.00 61.62 87 THR A O 1
ATOM 675 N N . SER A 1 88 ? -5.647 18.639 6.121 1.00 76.94 88 SER A N 1
ATOM 676 C CA . SER A 1 88 ? -7.014 18.194 6.366 1.00 76.94 88 SER A CA 1
ATOM 677 C C . SER A 1 88 ? -7.107 16.742 5.936 1.00 76.94 88 SER A C 1
ATOM 679 O O . SER A 1 88 ? -6.735 16.405 4.807 1.00 76.94 88 SER A O 1
ATOM 681 N N . TYR A 1 89 ? -7.586 15.900 6.845 1.00 82.50 89 TYR A N 1
ATOM 682 C CA . TYR A 1 89 ? -7.648 14.466 6.625 1.00 82.50 89 TYR A CA 1
ATOM 683 C C . TYR A 1 89 ? -9.021 14.022 6.087 1.00 82.50 89 TYR A C 1
ATOM 685 O O . TYR A 1 89 ? -10.068 14.446 6.581 1.00 82.50 89 TYR A O 1
ATOM 693 N N . CYS A 1 90 ? -9.018 13.127 5.101 1.00 84.12 90 CYS A N 1
ATOM 694 C CA . CYS A 1 90 ? -10.132 12.274 4.715 1.00 84.12 90 CYS A CA 1
ATOM 695 C C . CYS A 1 90 ? -10.251 11.098 5.697 1.00 84.12 90 CYS A C 1
ATOM 697 O O . CYS A 1 90 ? -9.894 9.959 5.410 1.00 84.12 90 CYS A O 1
ATOM 699 N N . LEU A 1 91 ? -10.787 11.367 6.885 1.00 88.62 91 LEU A N 1
ATOM 700 C CA . LEU A 1 91 ? -10.974 10.332 7.907 1.00 88.62 91 LEU A CA 1
ATOM 701 C C . LEU A 1 91 ? -12.031 9.285 7.520 1.00 88.62 91 LEU A C 1
ATOM 703 O O . LEU A 1 91 ? -12.087 8.216 8.112 1.00 88.62 91 LEU A O 1
ATOM 707 N N . THR A 1 92 ? -12.877 9.578 6.528 1.00 88.94 92 THR A N 1
ATOM 708 C CA . THR A 1 92 ? -13.942 8.661 6.096 1.00 88.94 92 THR A CA 1
ATOM 709 C C . THR A 1 92 ? -13.378 7.379 5.485 1.00 88.94 92 THR A C 1
ATOM 711 O O . THR A 1 92 ? -13.847 6.301 5.844 1.00 88.94 92 THR A O 1
ATOM 714 N N . CYS A 1 93 ? -12.383 7.483 4.597 1.00 91.12 93 CYS A N 1
ATOM 715 C CA . CYS A 1 93 ? -11.738 6.319 3.984 1.00 91.12 93 CYS A CA 1
ATOM 716 C C . CYS A 1 93 ? -10.973 5.507 5.033 1.00 91.12 93 CYS A C 1
ATOM 718 O O . CYS A 1 93 ? -11.200 4.304 5.163 1.00 91.12 93 CYS A O 1
ATOM 720 N N . LEU A 1 94 ? -10.161 6.186 5.850 1.00 93.88 94 LEU A N 1
ATOM 721 C CA . LEU A 1 94 ? -9.420 5.561 6.941 1.00 93.88 94 LEU A CA 1
ATOM 722 C C . LEU A 1 94 ? -10.335 4.798 7.907 1.00 93.88 94 LEU A C 1
ATOM 724 O O . LEU A 1 94 ? -10.108 3.615 8.150 1.00 93.88 94 LEU A O 1
ATOM 728 N N . PHE A 1 95 ? -11.402 5.422 8.414 1.00 93.62 95 PHE A N 1
ATOM 729 C CA . PHE A 1 95 ? -12.321 4.732 9.322 1.00 93.62 95 PHE A CA 1
ATOM 730 C C . PHE A 1 95 ? -13.105 3.616 8.641 1.00 93.62 95 PHE A C 1
ATOM 732 O O . PHE A 1 95 ? -13.328 2.589 9.270 1.00 93.62 95 PHE A O 1
ATOM 739 N N . SER A 1 96 ? -13.438 3.748 7.353 1.00 94.25 96 SER A N 1
ATOM 740 C CA . SER A 1 96 ? -14.034 2.642 6.597 1.00 94.25 96 SER A CA 1
ATOM 741 C C . SER A 1 96 ? -13.129 1.408 6.591 1.00 94.25 96 SER A C 1
ATOM 743 O O . SER A 1 96 ? -13.626 0.296 6.728 1.00 94.25 96 SER A O 1
ATOM 745 N N . LEU A 1 97 ? -11.813 1.579 6.446 1.00 96.75 97 LEU A N 1
ATOM 746 C CA . LEU A 1 97 ? -10.855 0.469 6.479 1.00 96.75 97 LEU A CA 1
ATOM 747 C C . LEU A 1 97 ? -10.678 -0.095 7.893 1.00 96.75 97 LEU A C 1
ATOM 749 O O . LEU A 1 97 ? -10.648 -1.312 8.058 1.00 96.75 97 LEU A O 1
ATOM 753 N N . ILE A 1 98 ? -10.615 0.770 8.910 1.00 96.00 98 ILE A N 1
ATOM 754 C CA . ILE A 1 98 ? -10.510 0.359 10.321 1.00 96.00 98 ILE A CA 1
ATOM 755 C C . ILE A 1 98 ? -11.738 -0.456 10.741 1.00 96.00 98 ILE A C 1
ATOM 757 O O . ILE A 1 98 ? -11.596 -1.497 11.377 1.00 96.00 98 ILE A O 1
ATOM 761 N N . GLU A 1 99 ? -12.942 -0.027 10.360 1.00 95.12 99 GLU A N 1
ATOM 762 C CA . GLU A 1 99 ? -14.185 -0.760 10.623 1.00 95.12 99 GLU A CA 1
ATOM 763 C C . GLU A 1 99 ? -14.149 -2.166 10.003 1.00 95.12 99 GLU A C 1
ATOM 765 O O . GLU A 1 99 ? -14.475 -3.143 10.680 1.00 95.12 99 GLU A O 1
ATOM 770 N N . GLN A 1 100 ? -13.683 -2.292 8.754 1.00 95.12 100 GLN A N 1
ATOM 771 C CA . GLN A 1 100 ? -13.518 -3.594 8.096 1.00 95.12 100 GLN A CA 1
ATOM 772 C C . GLN A 1 100 ? -12.451 -4.456 8.781 1.00 95.12 100 GLN A C 1
ATOM 774 O O . GLN A 1 100 ? -12.675 -5.644 9.014 1.00 95.12 100 GLN A O 1
ATOM 779 N N . ALA A 1 101 ? -11.313 -3.872 9.164 1.00 95.69 101 ALA A N 1
ATOM 780 C CA . ALA A 1 101 ? -10.260 -4.591 9.875 1.00 95.69 101 ALA A CA 1
ATOM 781 C C . ALA A 1 101 ? -10.767 -5.126 11.220 1.00 95.69 101 ALA A C 1
ATOM 783 O O . ALA A 1 101 ? -10.624 -6.310 11.515 1.00 95.69 101 ALA A O 1
ATOM 784 N N . ARG A 1 102 ? -11.464 -4.299 12.000 1.00 94.25 102 ARG A N 1
ATOM 785 C CA . ARG A 1 102 ? -12.060 -4.713 13.277 1.00 94.25 102 ARG A CA 1
ATOM 786 C C . ARG A 1 102 ? -13.129 -5.780 13.110 1.00 94.25 102 ARG A C 1
ATOM 788 O O . ARG A 1 102 ? -13.177 -6.718 13.903 1.00 94.25 102 ARG A O 1
ATOM 795 N N . TYR A 1 103 ? -13.965 -5.673 12.077 1.00 93.94 103 TYR A N 1
ATOM 796 C CA . TYR A 1 103 ? -14.940 -6.713 11.756 1.00 93.94 103 TYR A CA 1
ATOM 797 C C . TYR A 1 103 ? -14.250 -8.064 11.517 1.00 93.94 103 TYR A C 1
ATOM 799 O O . TYR A 1 103 ? -14.673 -9.084 12.062 1.00 93.94 103 TYR A O 1
ATOM 807 N N . LEU A 1 104 ? -13.141 -8.078 10.776 1.00 93.88 104 LEU A N 1
ATOM 808 C CA . LEU A 1 104 ? -12.364 -9.294 10.553 1.00 93.88 104 LEU A CA 1
ATOM 809 C C . LEU A 1 104 ? -11.665 -9.811 11.811 1.00 93.88 104 LEU A C 1
ATOM 811 O O . LEU A 1 104 ? -11.717 -11.014 12.070 1.00 93.88 104 LEU A O 1
ATOM 815 N N . GLN A 1 105 ? -11.090 -8.929 12.630 1.00 92.81 105 GLN A N 1
ATOM 816 C CA . GLN A 1 105 ? -10.512 -9.309 13.924 1.00 92.81 105 GLN A CA 1
ATOM 817 C C . GLN A 1 105 ? -11.564 -9.951 14.835 1.00 92.81 105 GLN A C 1
ATOM 819 O O . GLN A 1 105 ? -11.315 -11.005 15.421 1.00 92.81 105 GLN A O 1
ATOM 824 N N . PHE A 1 106 ? -12.774 -9.384 14.892 1.00 93.69 106 PHE A N 1
ATOM 825 C CA . PHE A 1 106 ? -13.905 -9.962 15.622 1.00 93.69 106 PHE A CA 1
ATOM 826 C C . PHE A 1 106 ? -14.266 -11.366 15.112 1.00 93.69 106 PHE A C 1
ATOM 828 O O . PHE A 1 106 ? -14.580 -12.265 15.895 1.00 93.69 106 PHE A O 1
ATOM 835 N N . ARG A 1 107 ? -14.158 -11.593 13.798 1.00 94.44 107 ARG A N 1
ATOM 836 C CA . ARG A 1 107 ? -14.337 -12.905 13.153 1.00 94.44 107 ARG A CA 1
ATOM 837 C C . ARG A 1 107 ? -13.123 -13.832 13.296 1.00 94.44 107 ARG A C 1
ATOM 839 O O . ARG A 1 107 ? -13.169 -14.948 12.779 1.00 94.44 107 ARG A O 1
ATOM 846 N N . LYS A 1 108 ? -12.070 -13.408 14.007 1.00 93.50 108 LYS A N 1
ATOM 847 C CA . LYS A 1 108 ? -10.785 -14.113 14.157 1.00 93.50 108 LYS A CA 1
ATOM 848 C C . LYS A 1 108 ? -10.119 -14.415 12.813 1.00 93.50 108 LYS A C 1
ATOM 850 O O . LYS A 1 108 ? -9.502 -15.463 12.637 1.00 93.50 108 LYS A O 1
ATOM 855 N N . TRP A 1 109 ? -10.303 -13.529 11.840 1.00 94.06 109 TRP A N 1
ATOM 856 C CA . TRP A 1 109 ? -9.641 -13.621 10.546 1.00 94.06 109 TRP A CA 1
ATOM 857 C C . TRP A 1 109 ? -8.350 -12.806 10.554 1.00 94.06 109 TRP A C 1
ATOM 859 O O . TRP A 1 109 ? -8.304 -11.762 11.209 1.00 94.06 109 TRP A O 1
ATOM 869 N N . PRO A 1 110 ? -7.312 -13.276 9.841 1.00 92.50 110 PRO A N 1
ATOM 870 C CA . PRO A 1 110 ? -6.040 -12.579 9.784 1.00 92.50 110 PRO A CA 1
ATOM 871 C C . PRO A 1 110 ? -6.215 -11.228 9.094 1.00 92.50 110 PRO A C 1
ATOM 873 O O . PRO A 1 110 ? -6.704 -11.130 7.963 1.00 92.50 110 PRO A O 1
ATOM 876 N N . VAL A 1 111 ? -5.851 -10.188 9.832 1.00 95.19 111 VAL A N 1
ATOM 877 C CA . VAL A 1 111 ? -5.771 -8.815 9.361 1.00 95.19 111 VAL A CA 1
ATOM 878 C C . VAL A 1 111 ? -4.818 -8.058 10.272 1.00 95.19 111 VAL A C 1
ATOM 880 O O . VAL A 1 111 ? -4.869 -8.176 11.499 1.00 95.19 111 VAL A O 1
ATOM 883 N N . GLU A 1 112 ? -3.959 -7.260 9.664 1.00 94.88 112 GLU A N 1
ATOM 884 C CA . GLU A 1 112 ? -3.077 -6.344 10.369 1.00 94.88 112 GLU A CA 1
ATOM 885 C C . GLU A 1 112 ? -3.077 -4.993 9.675 1.00 94.88 112 GLU A C 1
ATOM 887 O O . GLU A 1 112 ? -3.361 -4.887 8.479 1.00 94.88 112 GLU A O 1
ATOM 892 N N . TRP A 1 113 ? -2.795 -3.946 10.439 1.00 96.75 113 TRP A N 1
ATOM 893 C CA . TRP A 1 113 ? -2.670 -2.614 9.886 1.00 96.75 113 TRP A CA 1
ATOM 894 C C . TRP A 1 113 ? -1.816 -1.725 10.777 1.00 96.75 113 TRP A C 1
ATOM 896 O O . TRP A 1 113 ? -1.551 -2.037 11.938 1.00 96.75 113 TRP A O 1
ATOM 906 N N . GLY A 1 114 ? -1.333 -0.622 10.221 1.00 95.31 114 GLY A N 1
ATOM 907 C CA . GLY A 1 114 ? -0.378 0.215 10.927 1.00 95.31 114 GLY A CA 1
ATOM 908 C C . GLY A 1 114 ? 0.153 1.376 10.111 1.00 95.31 114 GLY A C 1
ATOM 909 O O . GLY A 1 114 ? -0.165 1.524 8.933 1.00 95.31 114 GLY A O 1
ATOM 910 N N . TRP A 1 115 ? 0.975 2.203 10.747 1.00 94.88 115 TRP A N 1
ATOM 911 C CA . TRP A 1 115 ? 1.595 3.366 10.121 1.00 94.88 115 TRP A CA 1
ATOM 912 C C . TRP A 1 115 ? 2.906 2.990 9.439 1.00 94.88 115 TRP A C 1
ATOM 914 O O . TRP A 1 115 ? 3.757 2.334 10.033 1.00 94.88 115 TRP A O 1
ATOM 924 N N . CYS A 1 116 ? 3.100 3.445 8.207 1.00 92.50 116 CYS A N 1
ATOM 925 C CA . CYS A 1 116 ? 4.363 3.361 7.492 1.00 92.50 116 CYS A CA 1
ATOM 926 C C . CYS A 1 116 ? 5.011 4.742 7.436 1.00 92.50 116 CYS A C 1
ATOM 928 O O . CYS A 1 116 ? 4.510 5.627 6.741 1.00 92.50 116 CYS A O 1
ATOM 930 N N . ARG A 1 117 ? 6.147 4.914 8.121 1.00 89.19 117 ARG A N 1
ATOM 931 C CA . ARG A 1 117 ? 6.850 6.209 8.186 1.00 89.19 117 ARG A CA 1
ATOM 932 C C . ARG A 1 117 ? 7.396 6.645 6.834 1.00 89.19 117 ARG A C 1
ATOM 934 O O . ARG A 1 117 ? 7.220 7.790 6.428 1.00 89.19 117 ARG A O 1
ATOM 941 N N . ASP A 1 118 ? 8.006 5.702 6.118 1.00 86.69 118 ASP A N 1
ATOM 942 C CA . ASP A 1 118 ? 8.605 5.930 4.800 1.00 86.69 118 ASP A CA 1
ATOM 943 C C . ASP A 1 118 ? 7.587 6.448 3.782 1.00 86.69 118 ASP A C 1
ATOM 945 O O . ASP A 1 118 ? 7.908 7.288 2.941 1.00 86.69 118 ASP A O 1
ATOM 949 N N . LEU A 1 119 ? 6.345 5.971 3.883 1.00 87.25 119 LEU A N 1
ATOM 950 C CA . LEU A 1 119 ? 5.261 6.378 3.001 1.00 87.25 119 LEU A CA 1
ATOM 951 C C . LEU A 1 119 ? 4.349 7.438 3.598 1.00 87.25 119 LEU A C 1
ATOM 953 O O . LEU A 1 119 ? 3.511 7.943 2.861 1.00 87.25 119 LEU A O 1
ATOM 957 N N . GLN A 1 120 ? 4.467 7.752 4.890 1.00 89.19 120 GLN A N 1
ATOM 958 C CA . GLN A 1 120 ? 3.490 8.503 5.690 1.00 89.19 120 GLN A CA 1
ATOM 959 C C . GLN A 1 120 ? 2.039 8.101 5.352 1.00 89.19 120 GLN A C 1
ATOM 961 O O . GLN A 1 120 ? 1.204 8.938 4.998 1.00 89.19 120 GLN A O 1
ATOM 966 N N . SER A 1 121 ? 1.781 6.794 5.375 1.00 91.94 121 SER A N 1
ATOM 967 C CA . SER A 1 121 ? 0.504 6.162 5.022 1.00 91.94 121 SER A CA 1
ATOM 968 C C . SER A 1 121 ? 0.160 5.092 6.042 1.00 91.94 121 SER A C 1
ATOM 970 O O . SER A 1 121 ? 1.061 4.472 6.604 1.00 91.94 121 SER A O 1
ATOM 972 N N . PHE A 1 122 ? -1.123 4.771 6.178 1.00 95.75 122 PHE A N 1
ATOM 973 C CA . PHE A 1 122 ? -1.516 3.492 6.753 1.00 95.75 122 PHE A CA 1
ATOM 974 C C . PHE A 1 122 ? -1.361 2.373 5.725 1.00 95.75 122 PHE A C 1
ATOM 976 O O . PHE A 1 122 ? -1.682 2.555 4.551 1.00 95.75 122 PHE A O 1
ATOM 983 N N . ILE A 1 123 ? -0.887 1.217 6.171 1.00 96.62 123 ILE A N 1
ATOM 984 C CA . ILE A 1 123 ? -0.914 -0.034 5.415 1.00 96.62 123 ILE A CA 1
ATOM 985 C C . ILE A 1 123 ? -1.877 -0.966 6.134 1.00 96.62 123 ILE A C 1
ATOM 987 O O . ILE A 1 123 ? -1.792 -1.104 7.351 1.00 96.62 123 ILE A O 1
ATOM 991 N N . PHE A 1 124 ? -2.779 -1.586 5.383 1.00 97.94 124 PHE A N 1
ATOM 992 C CA . PHE A 1 124 ? -3.656 -2.657 5.835 1.00 97.94 124 PHE A CA 1
ATOM 993 C C . PHE A 1 124 ? -3.363 -3.908 5.013 1.00 97.94 124 PHE A C 1
ATOM 995 O O . PHE A 1 124 ? -3.247 -3.836 3.789 1.00 97.94 124 PHE A O 1
ATOM 1002 N N . VAL A 1 125 ? -3.304 -5.056 5.672 1.00 97.12 125 VAL A N 1
ATOM 1003 C CA . VAL A 1 125 ? -3.200 -6.365 5.035 1.00 97.12 125 VAL A CA 1
ATOM 1004 C C . VAL A 1 125 ? -4.480 -7.131 5.333 1.00 97.12 125 VAL A C 1
ATOM 1006 O O . VAL A 1 125 ? -4.690 -7.610 6.443 1.00 97.12 125 VAL A O 1
ATOM 1009 N N . PHE A 1 126 ? -5.346 -7.251 4.331 1.00 96.25 126 PHE A N 1
ATOM 1010 C CA . PHE A 1 126 ? -6.571 -8.038 4.395 1.00 96.25 126 PHE A CA 1
ATOM 1011 C C . PHE A 1 126 ? -6.339 -9.386 3.713 1.00 96.25 126 PHE A C 1
ATOM 1013 O O . PHE A 1 126 ? -6.761 -9.592 2.574 1.00 96.25 126 PHE A O 1
ATOM 1020 N N . GLU A 1 127 ? -5.680 -10.315 4.410 1.00 93.31 127 GLU A N 1
ATOM 1021 C CA . GLU A 1 127 ? -5.283 -11.614 3.845 1.00 93.31 127 GLU A CA 1
ATOM 1022 C C . GLU A 1 127 ? -6.458 -12.364 3.218 1.00 93.31 127 GLU A C 1
ATOM 1024 O O . GLU A 1 127 ? -6.403 -12.778 2.066 1.00 93.31 127 GLU A O 1
ATOM 1029 N N . ARG A 1 128 ? -7.580 -12.454 3.942 1.00 90.56 128 ARG A N 1
ATOM 1030 C CA . ARG A 1 128 ? -8.796 -13.121 3.449 1.00 90.56 128 ARG A CA 1
ATOM 1031 C C . ARG A 1 128 ? -9.435 -12.447 2.240 1.00 90.56 128 ARG A C 1
ATOM 1033 O O . ARG A 1 128 ? -10.182 -13.108 1.532 1.00 90.56 128 ARG A O 1
ATOM 1040 N N . HIS A 1 129 ? -9.170 -11.163 2.027 1.00 93.19 129 HIS A N 1
ATOM 1041 C CA . HIS A 1 129 ? -9.656 -10.437 0.859 1.00 93.19 129 HIS A CA 1
ATOM 1042 C C . HIS A 1 129 ? -8.609 -10.394 -0.257 1.00 93.19 129 HIS A C 1
ATOM 1044 O O . HIS A 1 129 ? -8.842 -9.733 -1.256 1.00 93.19 129 HIS A O 1
ATOM 10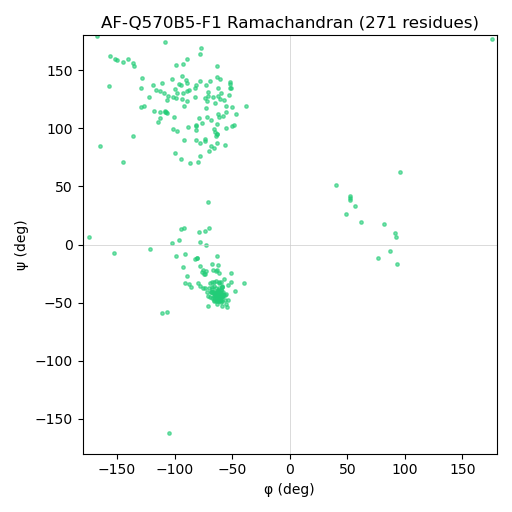50 N N . ASN A 1 130 ? -7.451 -11.047 -0.113 1.00 93.31 130 ASN A N 1
ATOM 1051 C CA . ASN A 1 130 ? -6.357 -10.970 -1.082 1.00 93.31 130 ASN A CA 1
ATOM 1052 C C . ASN A 1 130 ? -5.968 -9.515 -1.415 1.00 93.31 130 ASN A C 1
ATOM 1054 O O . ASN A 1 130 ? -5.740 -9.178 -2.582 1.00 93.31 130 ASN A O 1
ATOM 1058 N N . ARG A 1 131 ? -5.948 -8.626 -0.405 1.00 95.12 131 ARG A N 1
ATOM 1059 C CA . ARG A 1 131 ? -5.620 -7.203 -0.584 1.00 95.12 131 ARG A CA 1
ATOM 1060 C C . ARG A 1 131 ? -4.552 -6.714 0.389 1.00 95.12 131 ARG A C 1
ATOM 1062 O O . ARG A 1 131 ? -4.670 -6.905 1.598 1.00 95.12 131 ARG A O 1
ATOM 1069 N N . ILE A 1 132 ? -3.592 -5.963 -0.143 1.00 96.12 132 ILE A N 1
ATOM 1070 C CA . ILE A 1 132 ? -2.859 -4.938 0.606 1.00 96.12 132 ILE A CA 1
ATOM 1071 C C . ILE A 1 132 ? -3.489 -3.592 0.248 1.00 96.12 132 ILE A C 1
ATOM 1073 O O . ILE A 1 132 ? -3.738 -3.306 -0.924 1.00 96.12 132 ILE A O 1
ATOM 1077 N N . VAL A 1 133 ? -3.757 -2.757 1.247 1.00 97.00 133 VAL A N 1
ATOM 1078 C CA . VAL A 1 133 ? -4.340 -1.428 1.057 1.00 97.00 133 VAL A CA 1
ATOM 1079 C C . VAL A 1 133 ? -3.418 -0.379 1.657 1.00 97.00 133 VAL A C 1
ATOM 1081 O O . VAL A 1 133 ? -3.052 -0.469 2.825 1.00 97.00 133 VAL A O 1
ATOM 1084 N N . MET A 1 134 ? -3.051 0.630 0.869 1.00 95.00 134 MET A N 1
ATOM 1085 C CA . MET A 1 134 ? -2.279 1.781 1.332 1.00 95.00 134 MET A CA 1
ATOM 1086 C C . MET A 1 134 ? -3.180 3.014 1.387 1.00 95.00 134 MET A C 1
ATOM 1088 O O . MET A 1 134 ? -3.621 3.516 0.354 1.00 95.00 134 MET A O 1
ATOM 1092 N N . GLU A 1 135 ? -3.415 3.532 2.587 1.00 94.12 135 GLU A N 1
ATOM 1093 C CA . GLU A 1 135 ? -4.289 4.671 2.841 1.00 94.12 135 GLU A CA 1
ATOM 1094 C C . GLU A 1 135 ? -3.482 5.913 3.227 1.00 94.12 135 GLU A C 1
ATOM 1096 O O . GLU A 1 135 ? -2.846 5.967 4.281 1.00 94.12 135 GLU A O 1
ATOM 1101 N N . ARG A 1 136 ? -3.522 6.935 2.365 1.00 89.56 136 ARG A N 1
ATOM 1102 C CA . ARG A 1 136 ? -2.977 8.274 2.636 1.00 89.56 136 ARG A CA 1
ATOM 1103 C C . ARG A 1 136 ? -4.134 9.166 3.078 1.00 89.56 136 ARG A C 1
ATOM 1105 O O . ARG A 1 136 ? -4.811 9.719 2.209 1.00 89.56 136 ARG A O 1
ATOM 1112 N N . PRO A 1 137 ? -4.361 9.375 4.383 1.00 83.88 137 PRO A N 1
ATOM 1113 C CA . PRO A 1 137 ? -5.599 9.970 4.872 1.00 83.88 137 PRO A CA 1
ATOM 1114 C C . PRO A 1 137 ? -5.702 11.474 4.597 1.00 83.88 137 PRO A C 1
ATOM 1116 O O . PRO A 1 137 ? -6.567 12.115 5.155 1.00 83.88 137 PRO A O 1
ATOM 1119 N N . GLU A 1 138 ? -4.851 12.086 3.777 1.00 84.00 138 GLU A N 1
ATOM 1120 C CA . GLU A 1 138 ? -4.869 13.516 3.449 1.00 84.00 138 GLU A CA 1
ATOM 1121 C C . GLU A 1 138 ? -5.753 13.783 2.209 1.00 84.00 138 GLU A C 1
ATOM 1123 O O . GLU A 1 138 ? -5.744 13.007 1.249 1.00 84.00 138 GLU A O 1
ATOM 1128 N N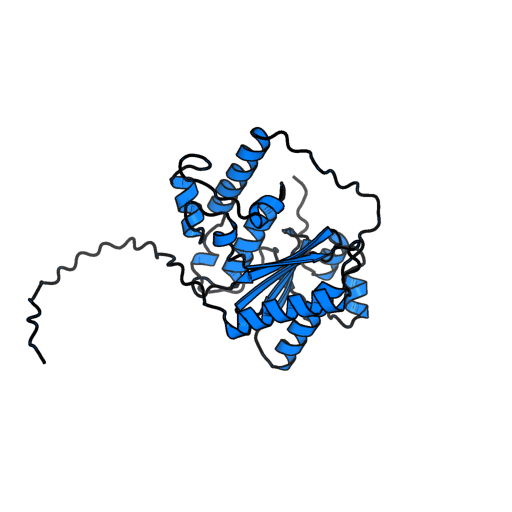 . TYR A 1 139 ? -6.511 14.887 2.180 1.00 76.88 139 TYR A N 1
ATOM 1129 C CA . TYR A 1 139 ? -7.239 15.284 0.962 1.00 76.88 139 TYR A CA 1
ATOM 1130 C C . TYR A 1 139 ? -6.280 15.598 -0.197 1.00 76.88 139 TYR A C 1
ATOM 1132 O O . TYR A 1 139 ? -5.212 16.174 0.006 1.00 76.88 139 TYR A O 1
ATOM 1140 N N . GLY A 1 140 ? -6.683 15.254 -1.424 1.00 75.62 140 GLY A N 1
ATOM 1141 C CA . GLY A 1 140 ? -5.824 15.318 -2.614 1.00 75.62 140 GLY A CA 1
ATOM 1142 C C . GLY A 1 140 ? -4.992 14.052 -2.852 1.00 75.62 140 GLY A C 1
ATOM 1143 O O . GLY A 1 140 ? -4.354 13.935 -3.897 1.00 75.62 140 GLY A O 1
ATOM 1144 N N . TYR A 1 141 ? -5.040 13.093 -1.924 1.00 83.88 141 TYR A N 1
ATOM 1145 C CA . TYR A 1 141 ? -4.465 11.758 -2.078 1.00 83.88 141 TYR A CA 1
ATOM 1146 C C . TYR A 1 141 ? -5.550 10.702 -2.331 1.00 83.88 141 TYR A C 1
ATOM 1148 O O . TYR A 1 141 ? -6.648 11.030 -2.782 1.00 83.88 141 TYR A O 1
ATOM 1156 N N . ALA A 1 142 ? -5.220 9.426 -2.135 1.00 87.56 142 ALA A N 1
ATOM 1157 C CA . ALA A 1 142 ? -6.107 8.306 -2.401 1.00 87.56 142 ALA A CA 1
ATOM 1158 C C . ALA A 1 142 ? -5.788 7.104 -1.500 1.00 87.56 142 ALA A C 1
ATOM 1160 O O . ALA A 1 142 ? -4.655 6.965 -1.026 1.00 87.56 142 ALA A O 1
ATOM 1161 N N . THR A 1 143 ? -6.773 6.220 -1.361 1.00 92.31 143 THR A N 1
ATOM 1162 C CA . THR A 1 143 ? -6.620 4.832 -0.922 1.00 92.31 143 THR A CA 1
ATOM 1163 C C . THR A 1 143 ? -6.211 3.974 -2.115 1.00 92.31 143 THR A C 1
ATOM 1165 O O . THR A 1 143 ? -6.900 4.001 -3.133 1.00 92.31 143 THR A O 1
ATOM 1168 N N . TYR A 1 144 ? -5.134 3.200 -2.019 1.00 92.88 144 TYR A N 1
ATOM 1169 C CA . TYR A 1 144 ? -4.645 2.320 -3.088 1.00 92.88 144 TYR A CA 1
ATOM 1170 C C . TYR A 1 144 ? -4.824 0.858 -2.712 1.00 92.88 144 TYR A C 1
ATOM 1172 O O . TYR A 1 144 ? -4.538 0.486 -1.578 1.00 92.88 144 TYR A O 1
ATOM 1180 N N . PHE A 1 145 ? -5.250 0.040 -3.670 1.00 94.31 145 PHE A N 1
ATOM 1181 C CA . PHE A 1 145 ? -5.492 -1.387 -3.495 1.00 94.31 145 PHE A CA 1
ATOM 1182 C C . PHE A 1 145 ? -4.525 -2.182 -4.364 1.00 94.31 145 PHE A C 1
ATOM 1184 O O . PHE A 1 145 ? -4.368 -1.897 -5.554 1.00 94.31 145 PHE A O 1
ATOM 1191 N N . PHE A 1 146 ? -3.916 -3.194 -3.762 1.00 93.62 146 PHE A N 1
ATOM 1192 C CA . PHE A 1 146 ? -2.977 -4.114 -4.387 1.00 93.62 146 PHE A CA 1
ATOM 1193 C C . PHE A 1 146 ? -3.423 -5.544 -4.100 1.00 93.62 146 PHE A C 1
ATOM 1195 O O . PHE A 1 146 ? -3.925 -5.820 -3.009 1.00 93.62 146 PHE A O 1
ATOM 1202 N N . GLU A 1 147 ? -3.263 -6.451 -5.056 1.00 94.06 147 GLU A N 1
ATOM 1203 C CA . GLU A 1 147 ? -3.592 -7.860 -4.859 1.00 94.06 147 GLU A CA 1
ATOM 1204 C C . GLU A 1 147 ? -2.460 -8.595 -4.140 1.00 94.06 147 GLU A C 1
ATOM 1206 O O . GLU A 1 147 ? -1.278 -8.420 -4.449 1.00 94.06 147 GLU A O 1
ATOM 1211 N N . LEU A 1 148 ? -2.827 -9.441 -3.179 1.00 92.56 148 LEU A N 1
ATOM 1212 C CA . LEU A 1 148 ? -1.878 -10.366 -2.571 1.00 92.56 148 LEU A CA 1
ATOM 1213 C C . LEU A 1 148 ? -1.544 -11.498 -3.546 1.00 92.56 148 LEU A C 1
ATOM 1215 O O . LEU A 1 148 ? -2.426 -12.069 -4.185 1.00 92.56 148 LEU A O 1
ATOM 1219 N N . SER A 1 149 ? -0.262 -11.839 -3.608 1.00 86.00 149 SER A N 1
ATOM 1220 C CA . SER A 1 149 ? 0.250 -13.040 -4.268 1.00 86.00 149 SER A CA 1
ATOM 1221 C C . SER A 1 149 ? 0.514 -14.162 -3.250 1.00 86.00 149 SER A C 1
ATOM 1223 O O . SER A 1 149 ? 0.780 -13.884 -2.082 1.00 86.00 149 SER A O 1
ATOM 1225 N N . ASN A 1 150 ? 0.480 -15.425 -3.688 1.00 83.50 150 ASN A N 1
ATOM 1226 C CA . ASN A 1 150 ? 0.945 -16.607 -2.943 1.00 83.50 150 ASN A CA 1
ATOM 1227 C C . ASN A 1 150 ? 2.410 -16.920 -3.241 1.00 83.50 150 ASN A C 1
ATOM 1229 O O . ASN A 1 150 ? 2.974 -17.794 -2.595 1.00 83.50 150 ASN A O 1
ATOM 1233 N N . THR A 1 151 ? 3.013 -16.245 -4.217 1.00 81.62 151 THR A N 1
ATOM 1234 C CA . THR A 1 151 ? 4.373 -16.546 -4.671 1.00 81.62 151 THR A CA 1
ATOM 1235 C C . THR A 1 151 ? 5.448 -15.949 -3.768 1.00 81.62 151 THR A C 1
ATOM 1237 O O . THR A 1 151 ? 6.606 -16.327 -3.874 1.00 81.62 151 THR A O 1
ATOM 1240 N N . ALA A 1 152 ? 5.075 -15.054 -2.851 1.00 85.38 152 ALA A N 1
ATOM 1241 C CA . ALA A 1 152 ? 5.971 -14.461 -1.864 1.00 85.38 152 ALA A CA 1
ATOM 1242 C C . ALA A 1 152 ? 5.235 -14.229 -0.541 1.00 85.38 152 ALA A C 1
ATOM 1244 O O . ALA A 1 152 ? 4.012 -14.059 -0.527 1.00 85.38 152 ALA A O 1
ATOM 1245 N N . SER A 1 153 ? 5.959 -14.145 0.578 1.00 90.81 153 SER A N 1
ATOM 1246 C CA . SER A 1 153 ? 5.324 -13.806 1.853 1.00 90.81 153 SER A CA 1
ATOM 1247 C C . SER A 1 153 ? 4.707 -12.407 1.828 1.00 90.81 153 SER A C 1
ATOM 1249 O O . SER A 1 153 ? 5.157 -11.496 1.129 1.00 90.81 153 SER A O 1
ATOM 1251 N N . ILE A 1 154 ? 3.683 -12.206 2.656 1.00 91.94 154 ILE A N 1
ATOM 1252 C CA . ILE A 1 154 ? 3.051 -10.896 2.857 1.00 91.94 154 ILE A CA 1
ATOM 1253 C C . ILE A 1 154 ? 4.094 -9.854 3.267 1.00 91.94 154 ILE A C 1
ATOM 1255 O O . ILE A 1 154 ? 4.094 -8.737 2.751 1.00 91.94 154 ILE A O 1
ATOM 1259 N N . ARG A 1 155 ? 5.017 -10.218 4.167 1.00 90.44 155 ARG A N 1
ATOM 1260 C CA . ARG A 1 155 ? 6.064 -9.314 4.653 1.00 90.44 155 ARG A CA 1
ATOM 1261 C C . ARG A 1 155 ? 6.977 -8.861 3.517 1.00 90.44 155 ARG A C 1
ATOM 1263 O O . ARG A 1 155 ? 7.282 -7.670 3.427 1.00 90.44 155 ARG A O 1
ATOM 1270 N N . TRP A 1 156 ? 7.366 -9.777 2.632 1.00 91.31 156 TRP A N 1
ATOM 1271 C CA . TRP A 1 156 ? 8.157 -9.452 1.449 1.00 91.31 156 TRP A CA 1
ATOM 1272 C C . TRP A 1 156 ? 7.384 -8.536 0.491 1.00 91.31 156 TRP A C 1
ATOM 1274 O O . TRP A 1 156 ? 7.904 -7.508 0.055 1.00 91.31 156 TRP A O 1
ATOM 1284 N N . GLN A 1 157 ? 6.107 -8.840 0.240 1.00 92.75 157 GLN A N 1
ATOM 1285 C CA . GLN A 1 157 ? 5.238 -8.025 -0.616 1.00 92.75 157 GLN A CA 1
ATOM 1286 C C . GLN A 1 157 ? 5.054 -6.601 -0.070 1.00 92.75 157 GLN A C 1
ATOM 1288 O O . GLN A 1 157 ? 5.111 -5.638 -0.837 1.00 92.75 157 GLN A O 1
ATOM 1293 N N . VAL A 1 158 ? 4.899 -6.445 1.250 1.00 92.75 158 VAL A N 1
ATOM 1294 C CA . VAL A 1 158 ? 4.834 -5.134 1.916 1.00 92.75 158 VAL A CA 1
ATOM 1295 C C . VAL A 1 158 ? 6.169 -4.394 1.803 1.00 92.75 158 VAL A C 1
ATOM 1297 O O . VAL A 1 158 ? 6.165 -3.207 1.484 1.00 92.75 158 VAL A O 1
ATOM 1300 N N . LYS A 1 159 ? 7.315 -5.064 1.994 1.00 91.06 159 LYS A N 1
ATOM 1301 C CA . LYS A 1 159 ? 8.648 -4.449 1.833 1.00 91.06 159 LYS A CA 1
ATOM 1302 C C . LYS A 1 159 ? 8.859 -3.937 0.402 1.00 91.06 159 LYS A C 1
ATOM 1304 O O . LYS A 1 159 ? 9.233 -2.777 0.223 1.00 91.06 159 LYS A O 1
ATOM 1309 N N . ARG A 1 160 ? 8.519 -4.753 -0.604 1.00 90.75 160 ARG A N 1
ATOM 1310 C CA . ARG A 1 160 ? 8.523 -4.377 -2.030 1.00 90.75 160 ARG A CA 1
ATOM 1311 C C . ARG A 1 160 ? 7.647 -3.157 -2.299 1.00 90.75 160 ARG A C 1
ATOM 1313 O O . ARG A 1 160 ? 8.095 -2.213 -2.947 1.00 90.75 160 ARG A O 1
ATOM 1320 N N . LEU A 1 161 ? 6.418 -3.162 -1.778 1.00 91.12 161 LEU A N 1
ATOM 1321 C CA . LEU A 1 161 ? 5.483 -2.048 -1.915 1.00 91.12 161 LEU A CA 1
ATOM 1322 C C . LEU A 1 161 ? 6.052 -0.762 -1.312 1.00 91.12 161 LEU A C 1
ATOM 1324 O O . LEU A 1 161 ? 6.051 0.273 -1.976 1.00 91.12 161 LEU A O 1
ATOM 1328 N N . VAL A 1 162 ? 6.554 -0.821 -0.076 1.00 89.19 162 VAL A N 1
ATOM 1329 C CA . VAL A 1 162 ? 7.115 0.344 0.619 1.00 89.19 162 VAL A CA 1
ATOM 1330 C C . VAL A 1 162 ? 8.280 0.937 -0.156 1.00 89.19 162 VAL A C 1
ATOM 1332 O O . VAL A 1 162 ? 8.291 2.142 -0.398 1.00 89.19 162 VAL A O 1
ATOM 1335 N N . LEU A 1 163 ? 9.215 0.107 -0.609 1.00 87.50 163 LEU A N 1
ATOM 1336 C CA . LEU A 1 163 ? 10.376 0.568 -1.359 1.00 87.50 163 LEU A CA 1
ATOM 1337 C C . LEU A 1 163 ? 9.979 1.223 -2.686 1.00 87.50 163 LEU A C 1
ATOM 1339 O O . LEU A 1 163 ? 10.358 2.366 -2.946 1.00 87.50 163 LEU A O 1
ATOM 1343 N N . ALA A 1 164 ? 9.154 0.554 -3.494 1.00 85.69 164 ALA A N 1
ATOM 1344 C CA . ALA A 1 164 ? 8.740 1.085 -4.790 1.00 85.69 164 ALA A CA 1
ATOM 1345 C C . ALA A 1 164 ? 7.952 2.400 -4.650 1.00 85.69 164 ALA A C 1
ATOM 1347 O O . ALA A 1 164 ? 8.204 3.370 -5.367 1.00 85.69 164 ALA A O 1
ATOM 1348 N N . MET A 1 165 ? 7.026 2.463 -3.687 1.00 83.50 165 MET A N 1
ATOM 1349 C CA . MET A 1 165 ? 6.207 3.652 -3.437 1.00 83.50 165 MET A CA 1
ATOM 1350 C C . MET A 1 165 ? 7.019 4.817 -2.857 1.00 83.50 165 MET A C 1
ATOM 1352 O O . MET A 1 165 ? 6.715 5.976 -3.152 1.00 83.50 165 MET A O 1
ATOM 1356 N N . LYS A 1 166 ? 8.046 4.526 -2.049 1.00 83.44 166 LYS A N 1
ATOM 1357 C CA . LYS A 1 166 ? 8.954 5.522 -1.467 1.00 83.44 166 LYS A CA 1
ATOM 1358 C C . LYS A 1 166 ? 9.810 6.178 -2.542 1.00 83.44 166 LYS A C 1
ATOM 1360 O O . LYS A 1 166 ? 9.924 7.401 -2.552 1.00 83.44 166 LYS A O 1
ATOM 1365 N N . LEU A 1 167 ? 10.380 5.393 -3.453 1.00 73.69 167 LEU A N 1
ATOM 1366 C CA . LEU A 1 167 ? 11.258 5.890 -4.518 1.00 73.69 167 LEU A CA 1
ATOM 1367 C C . LEU A 1 167 ? 10.489 6.605 -5.637 1.00 73.69 167 LEU A C 1
ATOM 1369 O O . LEU A 1 167 ? 11.005 7.540 -6.238 1.00 73.69 167 LEU A O 1
ATOM 1373 N N . ALA A 1 168 ? 9.209 6.278 -5.833 1.00 62.53 168 ALA A N 1
ATOM 1374 C CA . ALA A 1 168 ? 8.308 7.012 -6.726 1.00 62.53 168 ALA A CA 1
ATOM 1375 C C . ALA A 1 168 ? 7.913 8.418 -6.206 1.00 62.53 168 ALA A C 1
ATOM 1377 O O . ALA A 1 168 ? 6.955 9.028 -6.694 1.00 62.53 168 ALA A O 1
ATOM 1378 N N . SER A 1 169 ? 8.607 8.958 -5.198 1.00 52.28 169 SER A N 1
ATOM 1379 C CA . SER A 1 169 ? 8.315 10.266 -4.597 1.00 52.28 169 SER A CA 1
ATOM 1380 C C . SER A 1 169 ? 8.448 11.437 -5.585 1.00 52.28 169 SER A C 1
ATOM 1382 O O . SER A 1 169 ? 7.785 12.459 -5.386 1.00 52.28 169 SER A O 1
ATOM 1384 N N . CYS A 1 170 ? 9.124 11.242 -6.719 1.00 42.09 170 CYS A N 1
ATOM 1385 C CA . CYS A 1 170 ? 9.049 12.111 -7.893 1.00 42.09 170 CYS A CA 1
ATOM 1386 C C . CYS A 1 170 ? 8.010 11.589 -8.899 1.00 42.09 170 CYS A C 1
ATOM 1388 O O . CYS A 1 170 ? 8.311 11.033 -9.949 1.00 42.09 170 CYS A O 1
ATOM 1390 N N . GLY A 1 171 ? 6.735 11.773 -8.548 1.00 51.19 171 GLY A N 1
ATOM 1391 C CA . GLY A 1 171 ? 5.610 11.467 -9.429 1.00 51.19 171 GLY A CA 1
ATOM 1392 C C . GLY A 1 171 ? 4.991 10.094 -9.196 1.00 51.19 171 GLY A C 1
ATOM 1393 O O . GLY A 1 171 ? 4.885 9.305 -10.128 1.00 51.19 171 GLY A O 1
ATOM 1394 N N . ARG A 1 172 ? 4.444 9.866 -7.991 1.00 58.75 172 ARG A N 1
ATOM 1395 C CA . ARG A 1 172 ? 3.506 8.765 -7.663 1.00 58.75 172 ARG A CA 1
ATOM 1396 C C . ARG A 1 172 ? 2.482 8.510 -8.775 1.00 58.75 172 ARG A C 1
ATOM 1398 O O . ARG A 1 172 ? 2.111 7.371 -9.026 1.00 58.75 172 ARG A O 1
ATOM 1405 N N . TYR A 1 173 ? 2.078 9.570 -9.476 1.00 56.44 173 TYR A N 1
ATOM 1406 C CA . TYR A 1 173 ? 1.254 9.522 -10.678 1.00 56.44 173 TYR A CA 1
ATOM 1407 C C . TYR A 1 173 ? 1.725 8.500 -11.720 1.00 56.44 173 TYR A C 1
ATOM 1409 O O . TYR A 1 173 ? 0.877 7.811 -12.247 1.00 56.44 173 TYR A O 1
ATOM 1417 N N . GLN A 1 174 ? 3.022 8.325 -11.971 1.00 55.88 174 GLN A N 1
ATOM 1418 C CA . GLN A 1 174 ? 3.530 7.470 -13.053 1.00 55.88 174 GLN A CA 1
ATOM 1419 C C . GLN A 1 174 ? 3.424 5.974 -12.746 1.00 55.88 174 GLN A C 1
ATOM 1421 O O . GLN A 1 174 ? 3.102 5.177 -13.625 1.00 55.88 174 GLN A O 1
ATOM 1426 N N . LEU A 1 175 ? 3.653 5.596 -11.487 1.00 59.31 175 LEU A N 1
ATOM 1427 C CA . LEU A 1 175 ? 3.402 4.237 -11.013 1.00 59.31 175 LEU A CA 1
ATOM 1428 C C . LEU A 1 175 ? 1.899 3.914 -11.085 1.00 59.31 175 LEU A C 1
ATOM 1430 O O . LEU A 1 175 ? 1.516 2.813 -11.464 1.00 59.31 175 LEU A O 1
ATOM 1434 N N . ILE A 1 176 ? 1.049 4.902 -10.785 1.00 60.34 176 ILE A N 1
ATOM 1435 C CA . ILE A 1 176 ? -0.411 4.753 -10.804 1.00 60.34 176 ILE A CA 1
ATOM 1436 C C . ILE A 1 176 ? -1.007 4.839 -12.221 1.00 60.34 176 ILE A C 1
ATOM 1438 O O . ILE A 1 176 ? -1.998 4.180 -12.512 1.00 60.34 176 ILE A O 1
ATOM 1442 N N . GLU A 1 177 ? -0.424 5.643 -13.110 1.00 65.81 177 GLU A N 1
ATOM 1443 C CA . GLU A 1 177 ? -0.730 5.655 -14.545 1.00 65.81 177 GLU A CA 1
ATOM 1444 C C . GLU A 1 177 ? -0.369 4.326 -15.192 1.00 65.81 177 GLU A C 1
ATOM 1446 O O . GLU A 1 177 ? -0.895 4.006 -16.255 1.00 65.81 177 GLU A O 1
ATOM 1451 N N . ASN A 1 178 ? 0.534 3.576 -14.552 1.00 72.62 178 ASN A N 1
ATOM 1452 C CA . ASN A 1 178 ? 1.018 2.297 -15.028 1.00 72.62 178 ASN A CA 1
ATOM 1453 C C . ASN A 1 178 ? 1.526 2.395 -16.476 1.00 72.62 178 ASN A C 1
ATOM 1455 O O . ASN A 1 178 ? 1.301 1.497 -17.289 1.00 72.62 178 ASN A O 1
ATOM 1459 N N . LYS A 1 179 ? 2.187 3.515 -16.809 1.00 81.75 179 LYS A N 1
ATOM 1460 C CA . LYS A 1 179 ? 2.731 3.726 -18.150 1.00 81.75 179 LYS A CA 1
ATOM 1461 C C . LYS A 1 179 ? 3.746 2.612 -18.447 1.00 81.75 179 LYS A C 1
ATOM 1463 O O . LYS A 1 179 ? 4.627 2.404 -17.608 1.00 81.75 179 LYS A O 1
ATOM 1468 N N . PRO A 1 180 ? 3.654 1.940 -19.611 1.00 86.62 180 PRO A N 1
ATOM 1469 C CA . PRO A 1 180 ? 4.611 0.916 -20.004 1.00 86.62 180 PRO A CA 1
ATOM 1470 C C . PRO A 1 180 ? 6.055 1.406 -19.913 1.00 86.62 180 PRO A C 1
ATOM 1472 O O . PRO A 1 180 ? 6.341 2.545 -20.291 1.00 86.62 180 PRO A O 1
ATOM 1475 N N . LEU A 1 181 ? 6.932 0.543 -19.403 1.00 87.25 181 LEU A N 1
ATOM 1476 C CA . LEU A 1 181 ? 8.378 0.716 -19.451 1.00 87.25 181 LEU A CA 1
ATOM 1477 C C . LEU A 1 181 ? 8.948 -0.284 -20.457 1.00 87.25 181 LEU A C 1
ATOM 1479 O O . LEU A 1 181 ? 8.834 -1.491 -20.251 1.00 87.25 181 LEU A O 1
ATOM 1483 N N . LEU A 1 182 ? 9.512 0.204 -21.558 1.00 90.25 182 LEU A N 1
ATOM 1484 C CA . LEU A 1 182 ? 9.963 -0.638 -22.664 1.00 90.25 182 LEU A CA 1
ATOM 1485 C C . LEU A 1 182 ? 11.436 -1.023 -22.507 1.00 90.25 182 LEU A C 1
ATOM 1487 O O . LEU A 1 182 ? 12.308 -0.171 -22.307 1.00 90.25 182 LEU A O 1
ATOM 1491 N N . VAL A 1 183 ? 11.725 -2.319 -22.633 1.00 92.06 183 VAL A N 1
ATOM 1492 C CA . VAL A 1 183 ? 13.102 -2.831 -22.603 1.00 92.06 183 VAL A CA 1
ATOM 1493 C C . VAL A 1 183 ? 13.822 -2.426 -23.891 1.00 92.06 183 VAL A C 1
ATOM 1495 O O . VAL A 1 183 ? 13.331 -2.670 -24.989 1.00 92.06 183 VAL A O 1
ATOM 1498 N N . GLY A 1 184 ? 14.991 -1.805 -23.756 1.00 88.69 184 GLY A N 1
ATOM 1499 C CA . GLY A 1 184 ? 15.779 -1.237 -24.851 1.00 88.69 184 GLY A CA 1
ATOM 1500 C C . GLY A 1 184 ? 15.517 0.249 -25.115 1.00 88.69 184 GLY A C 1
ATOM 1501 O O . GLY A 1 184 ? 16.358 0.893 -25.739 1.00 88.69 184 GLY A O 1
ATOM 1502 N N . GLU A 1 185 ? 14.411 0.806 -24.608 1.00 88.38 185 GLU A N 1
ATOM 1503 C CA . GLU A 1 185 ? 14.097 2.238 -24.727 1.00 88.38 185 GLU A CA 1
ATOM 1504 C C . GLU A 1 185 ? 14.189 2.955 -23.375 1.00 88.38 185 GLU A C 1
ATOM 1506 O O . GLU A 1 185 ? 14.982 3.882 -23.216 1.00 88.38 185 GLU A O 1
ATOM 1511 N N . ASP A 1 186 ? 13.401 2.514 -22.389 1.00 84.75 186 ASP A N 1
ATOM 1512 C CA . ASP A 1 186 ? 13.350 3.122 -21.054 1.00 84.75 186 ASP A CA 1
ATOM 1513 C C . ASP A 1 186 ? 14.383 2.502 -20.096 1.00 84.75 186 ASP A C 1
ATOM 1515 O O . ASP A 1 186 ? 14.828 3.153 -19.146 1.00 84.75 186 ASP A O 1
ATOM 1519 N N . MET A 1 187 ? 14.758 1.240 -20.331 1.00 89.25 187 MET A N 1
ATOM 1520 C CA . MET A 1 187 ? 15.669 0.470 -19.478 1.00 89.25 187 MET A CA 1
ATOM 1521 C C . MET A 1 187 ? 16.478 -0.567 -20.259 1.00 89.25 187 MET A C 1
ATOM 1523 O O . MET A 1 187 ? 16.097 -0.999 -21.344 1.00 89.25 187 MET A O 1
ATOM 1527 N N . THR A 1 188 ? 17.593 -0.995 -19.686 1.00 93.19 188 THR A N 1
ATOM 1528 C CA . THR A 1 188 ? 18.445 -2.078 -20.186 1.00 93.19 188 THR A CA 1
ATOM 1529 C C . THR A 1 188 ? 17.854 -3.457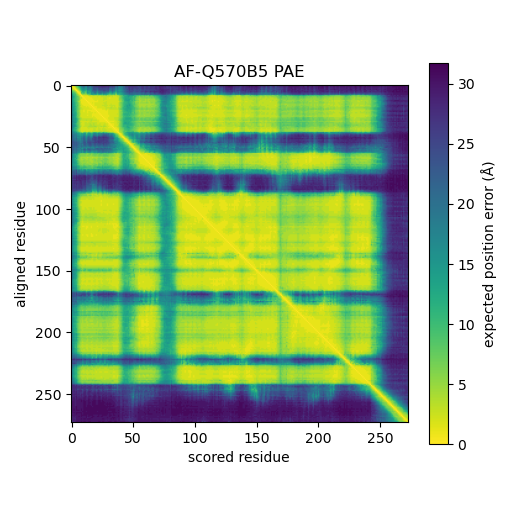 -19.873 1.00 93.19 188 THR A C 1
ATOM 1531 O O . THR A 1 188 ? 16.983 -3.595 -19.016 1.00 93.19 188 THR A O 1
ATOM 1534 N N . ALA A 1 189 ? 18.354 -4.501 -20.544 1.00 94.62 189 ALA A N 1
ATOM 1535 C CA . ALA A 1 189 ? 17.948 -5.881 -20.268 1.00 94.62 189 ALA A CA 1
ATOM 1536 C C . ALA A 1 189 ? 18.274 -6.319 -18.826 1.00 94.62 189 ALA A C 1
ATOM 1538 O O . ALA A 1 189 ? 17.455 -6.985 -18.206 1.00 94.62 189 ALA A O 1
ATOM 1539 N N . GLY A 1 190 ? 19.414 -5.887 -18.270 1.00 94.62 190 GLY A N 1
ATOM 1540 C CA . GLY A 1 190 ? 19.775 -6.186 -16.879 1.00 94.62 190 GLY A CA 1
ATOM 1541 C C . GLY A 1 190 ? 18.868 -5.483 -15.862 1.00 94.62 190 GLY A C 1
ATOM 1542 O O . GLY A 1 190 ? 18.432 -6.097 -14.896 1.00 94.62 190 GLY A O 1
ATOM 1543 N N . GLU A 1 191 ? 18.499 -4.218 -16.100 1.00 92.88 191 GLU A N 1
ATOM 1544 C CA . GLU A 1 191 ? 17.501 -3.523 -15.265 1.00 92.88 191 GLU A CA 1
ATOM 1545 C C . GLU A 1 191 ? 16.128 -4.220 -15.333 1.00 92.88 191 GLU A C 1
ATOM 1547 O O . GLU A 1 191 ? 15.445 -4.356 -14.317 1.00 92.88 191 GLU A O 1
ATOM 1552 N N . ALA A 1 192 ? 15.735 -4.691 -16.521 1.00 93.81 192 ALA A N 1
ATOM 1553 C CA . ALA A 1 192 ? 14.496 -5.436 -16.725 1.00 93.81 192 ALA A CA 1
ATOM 1554 C C . ALA A 1 192 ? 14.492 -6.777 -15.975 1.00 93.81 192 ALA A C 1
ATOM 1556 O O . ALA A 1 192 ? 13.488 -7.115 -15.353 1.00 93.81 192 ALA A O 1
ATOM 1557 N N . GLU A 1 193 ? 15.602 -7.514 -16.002 1.00 95.12 193 GLU A N 1
ATOM 1558 C CA . GLU A 1 193 ? 15.772 -8.782 -15.285 1.00 95.12 193 GLU A CA 1
ATOM 1559 C C . GLU A 1 193 ? 15.586 -8.607 -13.774 1.00 95.12 193 GLU A C 1
ATOM 1561 O O . GLU A 1 193 ? 14.822 -9.352 -13.156 1.00 95.12 193 GLU A O 1
ATOM 1566 N N . VAL A 1 194 ? 16.172 -7.547 -13.202 1.00 93.75 194 VAL A N 1
ATOM 1567 C CA . VAL A 1 194 ? 15.943 -7.183 -11.798 1.00 93.75 194 VAL A CA 1
ATOM 1568 C C . VAL A 1 194 ? 14.455 -6.935 -11.554 1.00 93.75 194 VAL A C 1
ATOM 1570 O O . VAL A 1 194 ? 13.875 -7.557 -10.673 1.00 93.75 194 VAL A O 1
ATOM 1573 N N . LEU A 1 195 ? 13.781 -6.083 -12.334 1.00 91.75 195 LEU A N 1
ATOM 1574 C CA . LEU A 1 195 ? 12.351 -5.820 -12.118 1.00 91.75 195 LEU A CA 1
ATOM 1575 C C . LEU A 1 195 ? 11.484 -7.089 -12.235 1.00 91.75 195 LEU A C 1
ATOM 1577 O O . LEU A 1 195 ? 10.548 -7.261 -11.447 1.00 91.75 195 LEU A O 1
ATOM 1581 N N . ILE A 1 196 ? 11.793 -7.978 -13.185 1.00 92.62 196 ILE A N 1
ATOM 1582 C CA . ILE A 1 196 ? 11.091 -9.256 -13.382 1.00 92.62 196 ILE A CA 1
ATOM 1583 C C . ILE A 1 196 ? 11.238 -10.152 -12.150 1.00 92.62 196 ILE A C 1
ATOM 1585 O O . ILE A 1 196 ? 10.233 -10.698 -11.692 1.00 92.62 196 ILE A O 1
ATOM 1589 N N . LYS A 1 197 ? 12.437 -10.232 -11.550 1.00 91.19 197 LYS A N 1
ATOM 1590 C CA . LYS A 1 197 ? 12.665 -10.954 -10.282 1.00 91.19 197 LYS A CA 1
ATOM 1591 C C . LYS A 1 197 ? 11.708 -10.487 -9.181 1.00 91.19 197 LYS A C 1
ATOM 1593 O O . LYS A 1 197 ? 11.234 -11.290 -8.383 1.00 91.19 197 LYS A O 1
ATOM 1598 N N . TYR A 1 198 ? 11.363 -9.199 -9.174 1.00 90.62 198 TYR A N 1
ATOM 1599 C CA . TYR A 1 198 ? 10.430 -8.615 -8.210 1.00 90.62 198 TYR A CA 1
ATOM 1600 C C . TYR A 1 198 ? 8.964 -8.606 -8.674 1.00 90.62 198 TYR A C 1
ATOM 1602 O O . TYR A 1 198 ? 8.126 -7.958 -8.044 1.00 90.62 198 TYR A O 1
ATOM 1610 N N . GLY A 1 199 ? 8.616 -9.352 -9.726 1.00 90.06 199 GLY A N 1
ATOM 1611 C CA . GLY A 1 199 ? 7.241 -9.578 -10.181 1.00 90.06 199 GLY A CA 1
ATOM 1612 C C . GLY A 1 199 ? 6.731 -8.589 -11.229 1.00 90.06 199 GLY A C 1
ATOM 1613 O O . GLY A 1 199 ? 5.534 -8.573 -11.513 1.00 90.06 199 GLY A O 1
ATOM 1614 N N . TRP A 1 200 ? 7.594 -7.744 -11.796 1.00 92.69 200 TRP A N 1
ATOM 1615 C CA . TRP A 1 200 ? 7.221 -6.917 -12.943 1.00 92.69 200 TRP A CA 1
ATOM 1616 C C . TRP A 1 200 ? 7.024 -7.773 -14.198 1.00 92.69 200 TRP A C 1
ATOM 1618 O O . TRP A 1 200 ? 7.796 -8.687 -14.473 1.00 92.69 200 TRP A O 1
ATOM 1628 N N . VAL A 1 201 ? 6.013 -7.443 -15.001 1.00 91.81 201 VAL A N 1
ATOM 1629 C CA . VAL A 1 201 ? 5.818 -8.057 -16.321 1.00 91.81 201 VAL A CA 1
ATOM 1630 C C . VAL A 1 201 ? 6.485 -7.180 -17.375 1.00 91.81 201 VAL A C 1
ATOM 1632 O O . VAL A 1 201 ? 6.176 -5.991 -17.473 1.00 91.81 201 VAL A O 1
ATOM 1635 N N . ALA A 1 202 ? 7.378 -7.755 -18.180 1.00 90.94 202 ALA A N 1
ATOM 1636 C CA . ALA A 1 202 ? 8.127 -7.011 -19.188 1.00 90.94 202 ALA A CA 1
ATOM 1637 C C . ALA A 1 202 ? 7.216 -6.174 -20.103 1.00 90.94 202 ALA A C 1
ATOM 1639 O O . ALA A 1 202 ? 6.149 -6.625 -20.525 1.00 90.94 202 ALA A O 1
ATOM 1640 N N . ASN A 1 203 ? 7.656 -4.957 -20.432 1.00 89.00 203 ASN A N 1
ATOM 1641 C CA . ASN A 1 203 ? 6.931 -4.004 -21.281 1.00 89.00 203 ASN A CA 1
ATOM 1642 C C . ASN A 1 203 ? 5.565 -3.560 -20.724 1.00 89.00 203 ASN A C 1
ATOM 1644 O O . ASN A 1 203 ? 4.726 -3.038 -21.457 1.00 89.00 203 ASN A O 1
ATOM 1648 N N . THR A 1 204 ? 5.340 -3.728 -19.419 1.00 89.62 204 THR A N 1
ATOM 1649 C CA . THR A 1 204 ? 4.197 -3.147 -18.700 1.00 89.62 204 THR A CA 1
ATOM 1650 C C . THR A 1 204 ? 4.661 -2.011 -17.789 1.00 89.62 204 THR A C 1
ATOM 1652 O O . THR A 1 204 ? 5.854 -1.726 -17.686 1.00 89.62 204 THR A O 1
ATOM 1655 N N . GLY A 1 205 ? 3.739 -1.300 -17.143 1.00 87.44 205 GLY A N 1
ATOM 1656 C CA . GLY A 1 205 ? 4.127 -0.348 -16.105 1.00 87.44 205 GLY A CA 1
ATOM 1657 C C . GLY A 1 205 ? 4.484 -1.043 -14.788 1.00 87.44 205 GLY A C 1
ATOM 1658 O O . GLY A 1 205 ? 4.218 -2.227 -14.586 1.00 87.44 205 GLY A O 1
ATOM 1659 N N . LEU A 1 206 ? 5.057 -0.285 -13.853 1.00 86.31 206 LEU A N 1
ATOM 1660 C CA . LEU A 1 206 ? 5.436 -0.785 -12.522 1.00 86.31 206 LEU A CA 1
ATOM 1661 C C . LEU A 1 206 ? 4.242 -1.250 -11.665 1.00 86.31 206 LEU A C 1
ATOM 1663 O O . LEU A 1 206 ? 4.441 -1.858 -10.616 1.00 86.31 206 LEU A O 1
ATOM 1667 N N . GLY A 1 207 ? 3.005 -0.984 -12.088 1.00 87.88 207 GLY A N 1
ATOM 1668 C CA . GLY A 1 207 ? 1.808 -1.464 -11.408 1.00 87.88 207 GLY A CA 1
ATOM 1669 C C . GLY A 1 207 ? 1.723 -2.991 -11.371 1.00 87.88 207 GLY A C 1
ATOM 1670 O O . GLY A 1 207 ? 1.247 -3.527 -10.376 1.00 87.88 207 GLY A O 1
ATOM 1671 N N . THR A 1 208 ? 2.240 -3.698 -12.384 1.00 89.38 208 THR A N 1
ATOM 1672 C CA . THR A 1 208 ? 2.273 -5.176 -12.386 1.00 89.38 208 THR A CA 1
ATOM 1673 C C . THR A 1 208 ? 3.207 -5.720 -11.313 1.00 89.38 208 THR A C 1
ATOM 1675 O O . THR A 1 208 ? 2.819 -6.611 -10.569 1.00 89.38 208 THR A O 1
ATOM 1678 N N . MET A 1 209 ? 4.368 -5.084 -11.132 1.00 90.06 209 MET A N 1
ATOM 1679 C CA . MET A 1 209 ? 5.308 -5.407 -10.058 1.00 90.06 209 MET A CA 1
ATOM 1680 C C . MET A 1 209 ? 4.665 -5.297 -8.678 1.00 90.06 209 MET A C 1
ATOM 1682 O O . MET A 1 209 ? 5.070 -5.988 -7.760 1.00 90.06 209 MET A O 1
ATOM 1686 N N . LEU A 1 210 ? 3.675 -4.425 -8.498 1.00 89.56 210 LEU A N 1
ATOM 1687 C CA . LEU A 1 210 ? 3.016 -4.218 -7.209 1.00 89.56 210 LEU A CA 1
ATOM 1688 C C . LEU A 1 210 ? 1.657 -4.900 -7.101 1.00 89.56 210 LEU A C 1
ATOM 1690 O O . LEU A 1 210 ? 1.008 -4.749 -6.070 1.00 89.56 210 LEU A O 1
ATOM 1694 N N . ASN A 1 211 ? 1.220 -5.625 -8.133 1.00 91.06 211 ASN A N 1
ATOM 1695 C CA . ASN A 1 211 ? -0.142 -6.145 -8.251 1.00 91.06 211 ASN A CA 1
ATOM 1696 C C . ASN A 1 211 ? -1.206 -5.046 -8.061 1.00 91.06 211 ASN A C 1
ATOM 1698 O O . ASN A 1 211 ? -2.189 -5.224 -7.343 1.00 91.06 211 ASN A O 1
ATOM 1702 N N . TYR A 1 212 ? -0.993 -3.863 -8.641 1.00 91.00 212 TYR A N 1
ATOM 1703 C CA . TYR A 1 212 ? -1.909 -2.732 -8.499 1.00 91.00 212 TYR A CA 1
ATOM 1704 C C . TYR A 1 212 ? -3.297 -3.050 -9.072 1.00 91.00 212 TYR A C 1
ATOM 1706 O O . TYR A 1 212 ? -3.419 -3.453 -10.228 1.00 91.00 212 TYR A O 1
ATOM 1714 N N . ARG A 1 213 ? -4.346 -2.823 -8.271 1.00 90.38 213 ARG A N 1
ATOM 1715 C CA . ARG A 1 213 ? -5.733 -3.155 -8.618 1.00 90.38 213 ARG A CA 1
ATOM 1716 C C . ARG A 1 213 ? -6.584 -1.933 -8.950 1.00 90.38 213 ARG A C 1
ATOM 1718 O O . ARG A 1 213 ? -7.183 -1.893 -10.022 1.00 90.38 213 ARG A O 1
ATOM 1725 N N . ASP A 1 214 ? -6.702 -0.986 -8.017 1.00 90.94 214 ASP A N 1
ATOM 1726 C CA . ASP A 1 214 ? -7.469 0.262 -8.183 1.00 90.94 214 ASP A CA 1
ATOM 1727 C C . ASP A 1 214 ? -7.143 1.271 -7.056 1.00 90.94 214 ASP A C 1
ATOM 1729 O O . ASP A 1 214 ? -6.334 1.009 -6.160 1.00 90.94 214 ASP A O 1
ATOM 1733 N N . ARG A 1 215 ? -7.768 2.456 -7.089 1.00 90.00 215 ARG A N 1
ATOM 1734 C CA . ARG A 1 215 ? -7.728 3.477 -6.039 1.00 90.00 215 ARG A CA 1
ATOM 1735 C C . ARG A 1 215 ? -9.066 4.181 -5.787 1.00 90.00 215 ARG A C 1
ATOM 1737 O O . ARG A 1 215 ? -9.937 4.278 -6.657 1.00 90.00 215 ARG A O 1
ATOM 1744 N N . VAL A 1 216 ? -9.187 4.779 -4.605 1.00 90.12 216 VAL A N 1
ATOM 1745 C CA . VAL A 1 216 ? -10.289 5.667 -4.200 1.00 90.12 216 VAL A CA 1
ATOM 1746 C C . VAL A 1 216 ? -9.727 7.053 -3.902 1.00 90.12 216 VAL A C 1
ATOM 1748 O O . VAL A 1 216 ? -8.933 7.212 -2.986 1.00 90.12 216 VAL A O 1
ATOM 1751 N N . TYR A 1 217 ? -10.107 8.066 -4.684 1.00 85.19 217 TYR A N 1
ATOM 1752 C CA . TYR A 1 217 ? -9.565 9.423 -4.546 1.00 85.19 217 TYR A CA 1
ATOM 1753 C C . TYR A 1 217 ? -10.260 10.223 -3.446 1.00 85.19 217 TYR A C 1
ATOM 1755 O O . TYR A 1 217 ? -11.489 10.305 -3.407 1.00 85.19 217 TYR A O 1
ATOM 1763 N N . HIS A 1 218 ? -9.461 10.900 -2.624 1.00 83.94 218 HIS A N 1
ATOM 1764 C CA . HIS A 1 218 ? -9.909 11.772 -1.542 1.00 83.94 218 HIS A CA 1
ATOM 1765 C C . HIS A 1 218 ? -10.152 13.179 -2.078 1.00 83.94 218 HIS A C 1
ATOM 1767 O O . HIS A 1 218 ? -9.383 14.111 -1.815 1.00 83.94 218 HIS A O 1
ATOM 1773 N N . ASP A 1 219 ? -11.199 13.341 -2.879 1.00 77.12 219 ASP A N 1
ATOM 1774 C CA . ASP A 1 219 ? -11.540 14.646 -3.429 1.00 77.12 219 ASP A CA 1
ATOM 1775 C C . ASP A 1 219 ? -12.529 15.405 -2.536 1.00 77.12 219 ASP A C 1
ATOM 1777 O O . ASP A 1 219 ? -13.664 14.997 -2.314 1.00 77.12 219 ASP A O 1
ATOM 1781 N N . ARG A 1 220 ? -12.101 16.572 -2.057 1.00 69.94 220 ARG A N 1
ATOM 1782 C CA . ARG A 1 220 ? -12.929 17.475 -1.254 1.00 69.94 220 ARG A CA 1
ATOM 1783 C C . ARG A 1 220 ? -13.949 18.256 -2.094 1.00 69.94 220 ARG A C 1
ATOM 1785 O O . ARG A 1 220 ? -14.925 18.757 -1.542 1.00 69.94 220 ARG A O 1
ATOM 1792 N N . LYS A 1 221 ? -13.702 18.433 -3.398 1.00 63.41 221 LYS A N 1
ATOM 1793 C CA . LYS A 1 221 ? -14.445 19.362 -4.266 1.00 63.41 221 LYS A CA 1
ATOM 1794 C C . LYS A 1 221 ? -15.649 18.733 -4.953 1.00 63.41 221 LYS A C 1
ATOM 1796 O O . LYS A 1 221 ? -16.636 19.431 -5.158 1.00 63.41 221 LYS A O 1
ATOM 1801 N N . THR A 1 222 ? -15.593 17.449 -5.296 1.00 54.84 222 THR A N 1
ATOM 1802 C CA . THR A 1 222 ? -16.662 16.787 -6.065 1.00 54.84 222 THR A CA 1
ATOM 1803 C C . THR A 1 222 ? -17.946 16.517 -5.283 1.00 54.84 222 THR A C 1
ATOM 1805 O O . THR A 1 222 ? -18.890 16.010 -5.876 1.00 54.84 222 THR A O 1
ATOM 1808 N N . GLN A 1 223 ? -18.030 16.872 -3.991 1.00 51.09 223 GLN A N 1
ATOM 1809 C CA . GLN A 1 223 ? -19.207 16.617 -3.140 1.00 51.09 223 GLN A CA 1
ATOM 1810 C C . GLN A 1 223 ? -19.713 15.166 -3.230 1.00 51.09 223 GLN A C 1
ATOM 1812 O O . GLN A 1 223 ? -20.893 14.908 -2.992 1.00 51.09 223 GLN A O 1
ATOM 1817 N N . LYS A 1 224 ? -18.835 14.208 -3.568 1.00 56.34 224 LYS A N 1
ATOM 1818 C CA . LYS A 1 224 ? -19.192 12.794 -3.513 1.00 56.34 224 LYS A CA 1
ATOM 1819 C C . LYS A 1 224 ? -19.634 12.504 -2.083 1.00 56.34 224 LYS A C 1
ATOM 1821 O O . LYS A 1 224 ? -18.894 12.845 -1.153 1.00 56.34 224 LYS A O 1
ATOM 1826 N N . PRO A 1 225 ? -20.845 11.967 -1.872 1.00 61.59 225 PRO A N 1
ATOM 1827 C CA . PRO A 1 225 ? -21.305 11.703 -0.525 1.00 61.59 225 PRO A CA 1
ATOM 1828 C C . PRO A 1 225 ? -20.329 10.718 0.120 1.00 61.59 225 PRO A C 1
ATOM 1830 O O . PRO A 1 225 ? -19.833 9.802 -0.533 1.00 61.59 225 PRO A O 1
ATOM 1833 N N . THR A 1 226 ? -20.047 10.892 1.409 1.00 67.62 226 THR A N 1
ATOM 1834 C CA . THR A 1 226 ? -19.161 10.007 2.191 1.00 67.62 226 THR A CA 1
ATOM 1835 C C . THR A 1 226 ? -19.529 8.521 2.058 1.00 67.62 226 THR A C 1
ATOM 1837 O O . THR A 1 226 ? -18.668 7.652 2.200 1.00 67.62 226 THR A O 1
ATOM 1840 N N . SER A 1 227 ? -20.791 8.222 1.732 1.00 71.88 227 SER A N 1
ATOM 1841 C CA . SER A 1 227 ? -21.295 6.885 1.408 1.00 71.88 227 SER A CA 1
ATOM 1842 C C . SER A 1 227 ? -20.693 6.275 0.138 1.00 71.88 227 SER A C 1
ATOM 1844 O O . SER A 1 227 ? -20.545 5.058 0.077 1.00 71.88 227 SER A O 1
ATOM 1846 N N . GLU A 1 228 ? -20.325 7.074 -0.866 1.00 84.38 228 GLU A N 1
ATOM 1847 C CA . GLU A 1 228 ? -19.760 6.579 -2.127 1.00 84.38 228 GLU A CA 1
ATOM 1848 C C . GLU A 1 228 ? -18.360 5.994 -1.914 1.00 84.38 228 GLU A C 1
ATOM 1850 O O . GLU A 1 228 ? -18.081 4.888 -2.368 1.00 84.38 228 GLU A O 1
ATOM 1855 N N . TRP A 1 229 ? -17.490 6.679 -1.161 1.00 87.56 229 TRP A N 1
ATOM 1856 C CA . TRP A 1 229 ? -16.150 6.161 -0.858 1.00 87.56 229 TRP A CA 1
ATOM 1857 C C . TRP A 1 229 ? -16.201 4.879 -0.038 1.00 87.56 229 TRP A C 1
ATOM 1859 O O . TRP A 1 229 ? -15.506 3.922 -0.366 1.00 87.56 229 TRP A O 1
ATOM 1869 N N . ARG A 1 230 ? -17.065 4.838 0.982 1.00 89.56 230 ARG A N 1
ATOM 1870 C CA . ARG A 1 230 ? -17.295 3.628 1.783 1.00 89.56 230 ARG A CA 1
ATOM 1871 C C . ARG A 1 230 ? -17.763 2.462 0.916 1.00 89.56 230 ARG A C 1
ATOM 1873 O O . ARG A 1 230 ? -17.236 1.362 1.047 1.00 89.56 230 ARG A O 1
ATOM 1880 N N . SER A 1 231 ? -18.700 2.717 0.000 1.00 91.25 231 SER A N 1
ATOM 1881 C CA . SER A 1 231 ? -19.206 1.697 -0.926 1.00 91.25 231 SER A CA 1
ATOM 1882 C C . SER A 1 231 ? -18.096 1.194 -1.846 1.00 91.25 231 SER A C 1
ATOM 1884 O O . SER A 1 231 ? -17.870 -0.007 -1.905 1.00 91.25 231 SER A O 1
ATOM 1886 N N . LYS A 1 232 ? -17.315 2.096 -2.459 1.00 93.00 232 LYS A N 1
ATOM 1887 C CA . LYS A 1 232 ? -16.205 1.709 -3.344 1.00 93.00 232 LYS A CA 1
ATOM 1888 C C . LYS A 1 232 ? -15.115 0.915 -2.612 1.00 93.00 232 LYS A C 1
ATOM 1890 O O . LYS A 1 232 ? -14.612 -0.069 -3.145 1.00 93.00 232 LYS A O 1
ATOM 1895 N N . ILE A 1 233 ? -14.754 1.314 -1.389 1.00 94.50 233 ILE A N 1
ATOM 1896 C CA . ILE A 1 233 ? -13.814 0.556 -0.546 1.00 94.50 233 ILE A CA 1
ATOM 1897 C C . ILE A 1 233 ? -14.371 -0.844 -0.265 1.00 94.50 233 ILE A C 1
ATOM 1899 O O . ILE A 1 233 ? -13.662 -1.831 -0.447 1.00 94.50 233 ILE A O 1
ATOM 1903 N N . SER A 1 234 ? -15.641 -0.936 0.141 1.00 93.69 234 SER A N 1
ATOM 1904 C CA . SER A 1 234 ? -16.296 -2.217 0.409 1.00 93.69 234 SER A CA 1
ATOM 1905 C C . SER A 1 234 ? -16.335 -3.108 -0.831 1.00 93.69 234 SER A C 1
ATOM 1907 O O . SER A 1 234 ? -16.051 -4.295 -0.725 1.00 93.69 234 SER A O 1
ATOM 1909 N N . GLU A 1 235 ? -16.654 -2.555 -2.000 1.00 94.31 235 GLU A N 1
ATOM 1910 C CA . GLU A 1 235 ? -16.679 -3.280 -3.272 1.00 94.31 235 GLU A CA 1
ATOM 1911 C C . GLU A 1 235 ? -15.298 -3.829 -3.636 1.00 94.31 235 GLU A C 1
ATOM 1913 O O . GLU A 1 235 ? -15.191 -5.003 -3.967 1.00 94.31 235 GLU A O 1
ATOM 1918 N N . LEU A 1 236 ? -14.230 -3.032 -3.517 1.00 94.81 236 LEU A N 1
ATOM 1919 C CA . LEU A 1 236 ? -12.862 -3.471 -3.832 1.00 94.81 236 LEU A CA 1
ATOM 1920 C C . LEU A 1 236 ? -12.338 -4.559 -2.883 1.00 94.81 236 LEU A C 1
ATOM 1922 O O . LEU A 1 236 ? -11.556 -5.421 -3.302 1.00 94.81 236 LEU A O 1
ATOM 1926 N N . LEU A 1 237 ? -12.758 -4.527 -1.614 1.00 94.81 237 LEU A N 1
ATOM 1927 C CA . LEU A 1 237 ? -12.468 -5.592 -0.655 1.00 94.81 237 LEU A CA 1
ATOM 1928 C C . LEU A 1 237 ? -13.269 -6.853 -0.997 1.00 94.81 237 LEU A C 1
ATOM 1930 O O . LEU A 1 237 ? -12.672 -7.912 -1.171 1.00 94.81 237 LEU A O 1
ATOM 1934 N N . ILE A 1 238 ? -14.593 -6.744 -1.144 1.00 92.88 238 ILE A N 1
ATOM 1935 C CA . ILE A 1 238 ? -15.484 -7.872 -1.465 1.00 92.88 238 ILE A CA 1
ATOM 1936 C C . ILE A 1 238 ? -15.097 -8.526 -2.798 1.00 92.88 238 ILE A C 1
ATOM 1938 O O . ILE A 1 238 ? -15.103 -9.750 -2.889 1.00 92.88 238 ILE A O 1
ATOM 1942 N N . ASP A 1 239 ? -14.716 -7.738 -3.807 1.00 92.44 239 ASP A N 1
ATOM 1943 C CA . ASP A 1 239 ? -14.140 -8.239 -5.056 1.00 92.44 239 ASP A CA 1
ATOM 1944 C C . ASP A 1 239 ? -12.936 -9.126 -4.750 1.00 92.44 239 ASP A C 1
ATOM 1946 O O . ASP A 1 239 ? -12.957 -10.295 -5.091 1.00 92.44 239 ASP A O 1
ATOM 1950 N N . GLY A 1 240 ? -11.948 -8.650 -3.992 1.00 88.75 240 GLY A N 1
ATOM 1951 C CA . GLY A 1 240 ? -10.788 -9.471 -3.631 1.00 88.75 240 GLY A CA 1
ATOM 1952 C C . GLY A 1 240 ? -11.113 -10.746 -2.843 1.00 88.75 240 GLY A C 1
ATOM 1953 O O . GLY A 1 240 ? -10.453 -11.771 -3.031 1.00 88.75 240 GLY A O 1
ATOM 1954 N N . TYR A 1 241 ? -12.156 -10.720 -2.010 1.00 87.81 241 TYR A N 1
ATOM 1955 C CA . TYR A 1 241 ? -12.662 -11.916 -1.326 1.00 87.81 241 TYR A CA 1
ATOM 1956 C C . TYR A 1 241 ? -13.293 -12.927 -2.295 1.00 87.81 241 TYR A C 1
ATOM 1958 O O . TYR A 1 241 ? -13.080 -14.128 -2.150 1.00 87.81 241 TYR A O 1
ATOM 1966 N N . ASN A 1 242 ? -14.053 -12.448 -3.285 1.00 85.88 242 ASN A N 1
ATOM 1967 C CA . ASN A 1 242 ? -14.789 -13.289 -4.232 1.00 85.88 242 ASN A CA 1
ATOM 1968 C C . ASN A 1 242 ? -13.955 -13.742 -5.440 1.00 85.88 242 ASN A C 1
ATOM 1970 O O . ASN A 1 242 ? -14.172 -14.834 -5.958 1.00 85.88 242 ASN A O 1
ATOM 1974 N N . SER A 1 243 ? -13.066 -12.881 -5.934 1.00 69.06 243 SER A N 1
ATOM 1975 C CA . SER A 1 243 ? -12.402 -12.983 -7.237 1.00 69.06 243 SER A CA 1
ATOM 1976 C C . SER A 1 243 ? -10.881 -13.028 -7.151 1.00 69.06 243 SER A C 1
ATOM 1978 O O . SER A 1 243 ? -10.253 -13.183 -8.198 1.00 69.06 243 SER A O 1
ATOM 1980 N N . GLY A 1 244 ? -10.296 -12.896 -5.948 1.00 58.44 244 GLY A N 1
ATOM 1981 C CA . GLY A 1 244 ? -8.853 -12.816 -5.717 1.00 58.44 244 GLY A CA 1
ATOM 1982 C C . GLY A 1 244 ? -8.117 -14.017 -6.293 1.00 58.44 244 GLY A C 1
ATOM 1983 O O . GLY A 1 244 ? -7.878 -15.015 -5.616 1.00 58.44 244 GLY A O 1
ATOM 1984 N N . THR A 1 245 ? -7.783 -13.911 -7.574 1.00 48.66 245 THR A N 1
ATOM 1985 C CA . THR A 1 245 ? -6.946 -14.857 -8.280 1.00 48.66 245 THR A CA 1
ATOM 1986 C C . THR A 1 245 ? -5.584 -14.597 -7.709 1.00 48.66 245 THR A C 1
ATOM 1988 O O . THR A 1 245 ? -5.020 -13.523 -7.905 1.00 48.66 245 THR A O 1
ATOM 1991 N N . ILE A 1 246 ? -5.089 -15.537 -6.923 1.00 54.28 246 ILE A N 1
ATOM 1992 C CA . ILE A 1 246 ? -3.751 -15.385 -6.415 1.00 54.28 246 ILE A CA 1
ATOM 1993 C C . ILE A 1 246 ? -2.823 -15.381 -7.635 1.00 54.28 246 ILE A C 1
ATOM 1995 O O . ILE A 1 246 ? -2.763 -16.370 -8.368 1.00 54.28 246 ILE A O 1
ATOM 1999 N N . VAL A 1 247 ? -2.201 -14.233 -7.916 1.00 51.47 247 VAL A N 1
ATOM 2000 C CA . VAL A 1 247 ? -1.393 -14.035 -9.122 1.00 51.47 247 VAL A CA 1
ATOM 2001 C C . VAL A 1 247 ? -0.176 -14.949 -9.028 1.00 51.47 247 VAL A C 1
ATOM 2003 O O . VAL A 1 247 ? 0.796 -14.638 -8.351 1.00 51.47 247 VAL A O 1
ATOM 2006 N N . SER A 1 248 ? -0.235 -16.094 -9.705 1.00 42.00 248 SER A N 1
ATOM 2007 C CA . SER A 1 248 ? 0.881 -17.030 -9.807 1.00 42.00 248 SER A CA 1
ATOM 2008 C C . SER A 1 248 ? 1.869 -16.535 -10.865 1.00 42.00 248 SER A C 1
ATOM 2010 O O . SER A 1 248 ? 1.956 -17.094 -11.956 1.00 42.00 248 SER A O 1
ATOM 2012 N N . THR A 1 249 ? 2.602 -15.459 -10.584 1.00 43.75 249 THR A N 1
ATOM 2013 C CA . THR A 1 249 ? 3.813 -15.138 -11.349 1.00 43.75 249 THR A CA 1
ATOM 2014 C C . THR A 1 249 ? 4.935 -16.026 -10.832 1.00 43.75 249 THR A C 1
ATOM 2016 O O . THR A 1 249 ? 5.384 -15.857 -9.702 1.00 43.75 249 THR A O 1
ATOM 2019 N N . LEU A 1 250 ? 5.342 -17.007 -11.643 1.00 39.00 250 LEU A N 1
ATOM 2020 C CA . LEU A 1 250 ? 6.498 -17.872 -11.396 1.00 39.00 250 LEU A CA 1
ATOM 2021 C C . LEU A 1 250 ? 7.709 -17.010 -11.006 1.00 39.00 250 LEU A C 1
ATOM 2023 O O . LEU A 1 250 ? 8.332 -16.390 -11.865 1.00 39.00 250 LEU A O 1
ATOM 2027 N N . ILE A 1 251 ? 8.029 -16.965 -9.715 1.00 45.06 251 ILE A N 1
ATOM 2028 C CA . ILE A 1 251 ? 9.361 -16.590 -9.252 1.00 45.06 251 ILE A CA 1
ATOM 2029 C C . ILE A 1 251 ? 10.156 -17.879 -9.410 1.00 45.06 251 ILE A C 1
ATOM 2031 O O . ILE A 1 251 ? 9.981 -18.811 -8.627 1.00 45.06 251 ILE A O 1
ATOM 2035 N N . ALA A 1 252 ? 10.913 -17.991 -10.500 1.00 33.69 252 ALA A N 1
ATOM 2036 C CA . ALA A 1 252 ? 11.795 -19.132 -10.686 1.00 33.69 252 ALA A CA 1
ATOM 2037 C C . ALA A 1 252 ? 12.811 -19.142 -9.527 1.00 33.69 252 ALA A C 1
ATOM 2039 O O . ALA A 1 252 ? 13.466 -18.118 -9.306 1.00 33.69 252 ALA A O 1
ATOM 2040 N N . PRO A 1 253 ? 12.943 -20.248 -8.774 1.00 36.19 253 PRO A N 1
ATOM 2041 C CA . PRO A 1 253 ? 14.116 -20.447 -7.947 1.00 36.19 253 PRO A CA 1
ATOM 2042 C C . PRO A 1 253 ? 15.332 -20.507 -8.874 1.00 36.19 253 PRO A C 1
ATOM 2044 O O . PRO A 1 253 ? 15.294 -21.133 -9.934 1.00 36.1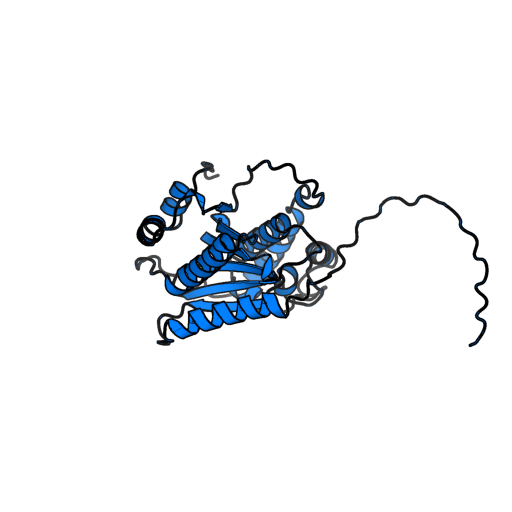9 253 PRO A O 1
ATOM 2047 N N . HIS A 1 254 ? 16.389 -19.800 -8.496 1.00 40.94 254 HIS A N 1
ATOM 2048 C CA . HIS A 1 254 ? 17.682 -19.898 -9.150 1.00 40.94 254 HIS A CA 1
ATOM 2049 C C . HIS A 1 254 ? 18.303 -21.241 -8.739 1.00 40.94 254 HIS A C 1
ATOM 2051 O O . HIS A 1 254 ? 18.980 -21.315 -7.718 1.00 40.94 254 HIS A O 1
ATOM 2057 N N . ASP A 1 255 ? 18.022 -22.304 -9.493 1.00 37.53 255 ASP A N 1
ATOM 2058 C CA . ASP A 1 255 ? 18.687 -23.598 -9.322 1.00 37.53 255 ASP A CA 1
ATOM 2059 C C . ASP A 1 255 ? 20.081 -23.521 -9.965 1.00 37.53 255 ASP A C 1
ATOM 2061 O O . ASP A 1 255 ? 20.274 -23.843 -11.137 1.00 37.53 255 ASP A O 1
ATOM 2065 N N . ASP A 1 256 ? 21.060 -23.062 -9.184 1.00 42.22 256 ASP A N 1
ATOM 2066 C CA . ASP A 1 256 ? 22.435 -23.535 -9.338 1.00 42.22 256 ASP A CA 1
ATOM 2067 C C . ASP A 1 256 ? 22.524 -24.866 -8.588 1.00 42.22 256 ASP A C 1
ATOM 2069 O O . ASP A 1 256 ? 22.781 -24.864 -7.394 1.00 42.22 256 ASP A O 1
ATOM 2073 N N . ASP A 1 257 ? 22.249 -25.974 -9.276 1.00 36.03 257 ASP A N 1
ATOM 2074 C CA . ASP A 1 257 ? 22.791 -27.304 -8.966 1.00 36.03 257 ASP A CA 1
ATOM 2075 C C . ASP A 1 257 ? 22.561 -28.206 -10.190 1.00 36.03 257 ASP A C 1
ATOM 2077 O O . ASP A 1 257 ? 21.566 -28.919 -10.335 1.00 36.03 257 ASP A O 1
ATOM 2081 N N . ILE A 1 258 ? 23.503 -28.126 -11.134 1.00 39.31 258 ILE A N 1
ATOM 2082 C CA . ILE A 1 258 ? 23.677 -29.145 -12.170 1.00 39.31 258 ILE A CA 1
ATOM 2083 C C . ILE A 1 258 ? 24.309 -30.350 -11.477 1.00 39.31 258 ILE A C 1
ATOM 2085 O O . ILE A 1 258 ? 25.533 -30.453 -11.422 1.00 39.31 258 ILE A O 1
ATOM 2089 N N . ASP A 1 259 ? 23.474 -31.258 -10.979 1.00 34.34 259 ASP A N 1
ATOM 2090 C CA . ASP A 1 259 ? 23.898 -32.625 -10.708 1.00 34.34 259 ASP A CA 1
ATOM 2091 C C . ASP A 1 259 ? 23.425 -33.543 -11.839 1.00 34.34 259 ASP A C 1
ATOM 2093 O O . ASP A 1 259 ? 22.244 -33.822 -12.054 1.00 34.34 259 ASP A O 1
ATOM 2097 N N . ASP A 1 260 ? 24.434 -33.967 -12.590 1.00 47.47 260 ASP A N 1
ATOM 2098 C CA . ASP A 1 260 ? 24.458 -35.028 -13.581 1.00 47.47 260 ASP A CA 1
ATOM 2099 C C . ASP A 1 260 ? 23.858 -36.323 -13.008 1.00 47.47 260 ASP A C 1
ATOM 2101 O O . ASP A 1 260 ? 24.495 -37.062 -12.256 1.00 47.47 260 A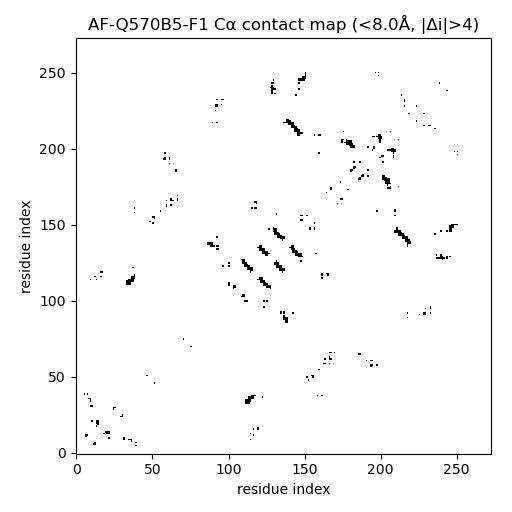SP A O 1
ATOM 2105 N N . ALA A 1 261 ? 22.612 -36.609 -13.374 1.00 36.12 261 ALA A N 1
ATOM 2106 C CA . ALA A 1 261 ? 22.013 -37.924 -13.213 1.00 36.12 261 ALA A CA 1
ATOM 2107 C C . ALA A 1 261 ? 21.254 -38.275 -14.493 1.00 36.12 261 ALA A C 1
ATOM 2109 O O . ALA A 1 261 ? 20.094 -37.909 -14.688 1.00 36.12 261 ALA A O 1
ATOM 2110 N N . GLY A 1 262 ? 21.950 -38.979 -15.388 1.00 44.56 262 GLY A N 1
ATOM 2111 C CA . GLY A 1 262 ? 21.360 -39.584 -16.571 1.00 44.56 262 GLY A CA 1
ATOM 2112 C C . GLY A 1 262 ? 20.163 -40.461 -16.209 1.00 44.56 262 GLY A C 1
ATOM 2113 O O . GLY A 1 262 ? 20.257 -41.342 -15.355 1.00 44.56 262 GLY A O 1
ATOM 2114 N N . LEU A 1 263 ? 19.043 -40.222 -16.886 1.00 34.62 263 LEU A N 1
ATOM 2115 C CA . LEU A 1 263 ? 17.903 -41.124 -16.892 1.00 34.62 263 LEU A CA 1
ATOM 2116 C C . LEU A 1 263 ? 17.493 -41.390 -18.337 1.00 34.62 263 LEU A C 1
ATOM 2118 O O . LEU A 1 263 ? 17.162 -40.481 -19.099 1.00 34.62 263 LEU A O 1
ATOM 2122 N N . ASP A 1 264 ? 17.594 -42.671 -18.674 1.00 37.09 264 ASP A N 1
ATOM 2123 C CA . ASP A 1 264 ? 17.264 -43.288 -19.946 1.00 37.09 264 ASP A CA 1
ATOM 2124 C C . ASP A 1 264 ? 15.847 -42.929 -20.411 1.00 37.09 264 ASP A C 1
ATOM 2126 O O . ASP A 1 264 ? 14.872 -43.000 -19.660 1.00 37.09 264 ASP A O 1
ATOM 2130 N N . MET A 1 265 ? 15.733 -42.579 -21.693 1.00 39.06 265 MET A N 1
ATOM 2131 C CA . MET A 1 265 ? 14.451 -42.527 -22.383 1.00 39.06 265 MET A CA 1
ATOM 2132 C C . MET A 1 265 ? 14.008 -43.954 -22.712 1.00 39.06 265 MET A C 1
ATOM 2134 O O . MET A 1 265 ? 14.514 -44.550 -23.661 1.00 39.06 265 MET A O 1
ATOM 2138 N N . GLU A 1 266 ? 13.037 -44.482 -21.967 1.00 37.19 266 GLU A N 1
ATOM 2139 C CA . GLU A 1 266 ? 12.210 -45.592 -22.442 1.00 37.19 266 GLU A CA 1
ATOM 2140 C C . GLU A 1 266 ? 10.866 -45.070 -22.968 1.00 37.19 266 GLU A C 1
ATOM 2142 O O . GLU A 1 266 ? 10.135 -44.329 -22.307 1.00 37.19 266 GLU A O 1
ATOM 2147 N N . ASP A 1 267 ? 10.584 -45.461 -24.210 1.00 38.78 267 ASP A N 1
ATOM 2148 C CA . ASP A 1 267 ? 9.432 -45.098 -25.028 1.00 38.78 267 ASP A CA 1
ATOM 2149 C C . ASP A 1 267 ? 8.084 -45.407 -24.354 1.00 38.78 267 ASP A C 1
ATOM 2151 O O . ASP A 1 267 ? 7.712 -46.565 -24.143 1.00 38.78 267 ASP A O 1
ATOM 2155 N N . VAL A 1 268 ? 7.270 -44.371 -24.130 1.00 36.50 268 VAL A N 1
ATOM 2156 C CA . VAL A 1 268 ? 5.852 -44.544 -23.792 1.00 36.50 268 VAL A CA 1
ATOM 2157 C C . VAL A 1 268 ? 5.058 -44.776 -25.076 1.00 36.50 268 VAL A C 1
ATOM 2159 O O . VAL A 1 268 ? 4.746 -43.859 -25.838 1.00 36.50 268 VAL A O 1
ATOM 2162 N N . LYS A 1 269 ? 4.704 -46.040 -25.303 1.00 37.53 269 LYS A N 1
ATOM 2163 C CA . LYS A 1 269 ? 3.755 -46.478 -26.327 1.00 37.53 269 LYS A CA 1
ATOM 2164 C C . LYS A 1 269 ? 2.333 -46.088 -25.897 1.00 37.53 269 LYS A C 1
ATOM 2166 O O . LYS A 1 269 ? 1.838 -46.568 -24.882 1.00 37.53 269 LYS A O 1
ATOM 2171 N N . LEU A 1 270 ? 1.675 -45.227 -26.673 1.00 41.94 270 LEU A N 1
ATOM 2172 C CA . LEU A 1 270 ? 0.241 -44.948 -26.549 1.00 41.94 270 LEU A CA 1
ATOM 2173 C C . LEU A 1 270 ? -0.559 -46.154 -27.065 1.00 41.94 270 LEU A C 1
ATOM 2175 O O . LEU A 1 270 ? -0.410 -46.523 -28.231 1.00 41.94 270 LEU A O 1
ATOM 2179 N N . GLU A 1 271 ? -1.433 -46.728 -26.237 1.00 34.41 271 GLU A N 1
ATOM 2180 C CA . GLU A 1 271 ? -2.534 -47.571 -26.719 1.00 34.41 271 GLU A CA 1
ATOM 2181 C C . GLU A 1 271 ? -3.863 -46.802 -26.694 1.00 34.41 271 GLU A C 1
ATOM 2183 O O . GLU A 1 271 ? -4.090 -45.998 -25.785 1.00 34.41 271 GLU A O 1
ATOM 2188 N N . PRO A 1 272 ? -4.742 -47.017 -27.691 1.00 48.41 272 PRO A N 1
ATOM 2189 C CA . PRO A 1 272 ? -6.030 -46.354 -27.759 1.00 48.41 272 PRO A CA 1
ATOM 2190 C C . PRO A 1 272 ? -7.121 -47.149 -27.026 1.00 48.41 272 PRO A C 1
ATOM 2192 O O . PRO A 1 272 ? -7.294 -48.340 -27.284 1.00 48.41 272 PRO A O 1
ATOM 2195 N N . TYR A 1 273 ? -7.868 -46.413 -26.197 1.00 39.41 273 TYR A N 1
ATOM 2196 C CA . TYR A 1 273 ? -9.318 -46.426 -25.907 1.00 39.41 273 TYR A CA 1
ATOM 2197 C C . TYR A 1 273 ? -9.625 -46.298 -24.415 1.00 39.41 273 TYR A C 1
ATOM 2199 O O . TYR A 1 273 ? -9.377 -47.257 -23.655 1.00 39.41 273 TYR A O 1
#